Protein AF-A0A822ZE16-F1 (afdb_monomer)

pLDDT: mean 75.2, std 16.91, range [23.89, 97.19]

InterPro domains:
  IPR000209 Peptidase S8/S53 domain [PF00082] (110-197)
  IPR023828 Peptidase S8, subtilisin, Ser-active site [PS00138] (154-164)
  IPR036852 Peptidase S8/S53 domain superfamily [G3DSA:3.40.50.200] (99-231)
  IPR036852 Peptidase S8/S53 domain superfamily [SSF52743] (148-229)
  IPR045051 Subtilisin-like protease [PTHR10795] (27-231)

Structure (mmCIF, N/CA/C/O backbone):
data_AF-A0A822ZE16-F1
#
_entry.id   AF-A0A822ZE16-F1
#
loop_
_atom_site.group_PDB
_atom_site.id
_atom_site.type_symbol
_atom_site.label_atom_id
_atom_site.label_alt_id
_atom_site.label_comp_id
_atom_site.label_asym_id
_atom_site.label_entity_id
_atom_site.label_seq_id
_atom_site.pdbx_PDB_ins_code
_atom_site.Cartn_x
_atom_site.Cartn_y
_atom_site.Cartn_z
_atom_site.occupancy
_atom_site.B_iso_or_equiv
_atom_site.auth_seq_id
_atom_site.auth_comp_id
_atom_site.auth_asym_id
_atom_site.auth_atom_id
_atom_site.pdbx_PDB_model_num
ATOM 1 N N . MET A 1 1 ? -24.651 -9.232 -4.720 1.00 29.27 1 MET A N 1
ATOM 2 C CA . MET A 1 1 ? -24.338 -9.888 -3.436 1.00 29.27 1 MET A CA 1
ATOM 3 C C . MET A 1 1 ? -24.532 -8.837 -2.354 1.00 29.27 1 MET A C 1
ATOM 5 O O . MET A 1 1 ? -23.665 -7.989 -2.188 1.00 29.27 1 MET A O 1
ATOM 9 N N . GLU A 1 2 ? -25.724 -8.784 -1.755 1.00 23.89 2 GLU A N 1
ATOM 10 C CA . GLU A 1 2 ? -26.062 -7.814 -0.704 1.00 23.89 2 GLU A CA 1
ATOM 11 C C . GLU A 1 2 ? -25.184 -8.067 0.522 1.00 23.89 2 GLU A C 1
ATOM 13 O O . GLU A 1 2 ? -25.278 -9.104 1.178 1.00 23.89 2 GLU A O 1
ATOM 18 N N . LEU A 1 3 ? -24.285 -7.130 0.810 1.00 28.88 3 LEU A N 1
ATOM 19 C CA . LEU A 1 3 ? -23.528 -7.125 2.051 1.00 28.88 3 LEU A CA 1
ATOM 20 C C . LEU A 1 3 ? -24.447 -6.563 3.137 1.00 28.88 3 LEU A C 1
ATOM 22 O O . LEU A 1 3 ? -24.696 -5.362 3.176 1.00 28.88 3 LEU A O 1
ATOM 26 N N . LEU A 1 4 ? -24.956 -7.447 3.999 1.00 28.92 4 LEU A N 1
ATOM 27 C CA . LEU A 1 4 ? -25.626 -7.091 5.250 1.00 28.92 4 LEU A CA 1
ATOM 28 C C . LEU A 1 4 ? -24.757 -6.085 6.023 1.00 28.92 4 LEU A C 1
ATOM 30 O O . LEU A 1 4 ? -23.701 -6.434 6.561 1.00 28.92 4 LEU A O 1
ATOM 34 N N . LEU A 1 5 ? -25.204 -4.830 6.047 1.00 32.16 5 LEU A N 1
ATOM 35 C CA . LEU A 1 5 ? -24.639 -3.760 6.858 1.00 32.16 5 LEU A CA 1
ATOM 36 C C . LEU A 1 5 ? -24.869 -4.111 8.329 1.00 32.16 5 LEU A C 1
ATOM 38 O O . LEU A 1 5 ? -25.998 -4.069 8.817 1.00 32.16 5 LEU A O 1
ATOM 42 N N . SER A 1 6 ? -23.810 -4.466 9.057 1.00 47.66 6 SER A N 1
ATOM 43 C CA . SER A 1 6 ? -23.887 -4.601 10.513 1.00 47.66 6 SER A CA 1
ATOM 44 C C . SER A 1 6 ? -23.844 -3.199 11.126 1.00 47.66 6 SER A C 1
ATOM 46 O O . SER A 1 6 ? -22.778 -2.702 11.503 1.00 47.66 6 SER A O 1
ATOM 48 N N . ARG A 1 7 ? -24.998 -2.528 11.150 1.00 42.53 7 ARG A N 1
ATOM 49 C CA . ARG A 1 7 ? -25.188 -1.272 11.876 1.00 42.53 7 ARG A CA 1
ATOM 50 C C . ARG A 1 7 ? -25.351 -1.592 13.355 1.00 42.53 7 ARG A C 1
ATOM 52 O O . ARG A 1 7 ? -26.199 -2.395 13.730 1.00 42.53 7 ARG A O 1
ATOM 59 N N . MET A 1 8 ? -24.530 -0.964 14.180 1.00 45.25 8 MET A N 1
ATOM 60 C CA . MET A 1 8 ? -24.534 -1.152 15.620 1.00 45.25 8 MET A CA 1
ATOM 61 C C . MET A 1 8 ? -24.826 0.206 16.277 1.00 45.25 8 MET A C 1
ATOM 63 O O . MET A 1 8 ? -23.972 1.089 16.305 1.00 45.25 8 MET A O 1
ATOM 67 N N . GLU A 1 9 ? -26.070 0.398 16.727 1.00 41.44 9 GLU A N 1
ATOM 68 C CA . GLU A 1 9 ? -26.525 1.616 17.413 1.00 41.44 9 GLU A CA 1
ATOM 69 C C . GLU A 1 9 ? -26.381 1.471 18.927 1.00 41.44 9 GLU A C 1
ATOM 71 O O . GLU A 1 9 ? -26.889 0.505 19.495 1.00 41.44 9 GLU A O 1
ATOM 76 N N . PHE A 1 10 ? -25.747 2.439 19.595 1.00 47.53 10 PHE A N 1
ATOM 77 C CA . PHE A 1 10 ? -25.522 2.377 21.039 1.00 47.53 10 PHE A CA 1
ATOM 78 C C . PHE A 1 10 ? -25.742 3.712 21.745 1.00 47.53 10 PHE A C 1
ATOM 80 O O . PHE A 1 10 ? -25.409 4.776 21.227 1.00 47.53 10 PHE A O 1
ATOM 87 N N . GLN A 1 11 ? -26.257 3.643 22.973 1.00 40.88 11 GLN A N 1
ATOM 88 C CA . GLN A 1 11 ? -26.096 4.716 23.953 1.00 40.88 11 GLN A CA 1
ATOM 89 C C . GLN A 1 11 ? -24.690 4.624 24.556 1.00 40.88 11 GLN A C 1
ATOM 91 O O . GLN A 1 11 ? -24.225 3.524 24.855 1.00 40.88 11 GLN A O 1
ATOM 96 N N . LEU A 1 12 ? -24.019 5.765 24.749 1.00 49.00 12 LEU A N 1
ATOM 97 C CA . LEU A 1 12 ? -22.695 5.819 25.394 1.00 49.00 12 LEU A CA 1
ATOM 98 C C . LEU A 1 12 ? -22.711 5.325 26.855 1.00 49.00 12 LEU A C 1
ATOM 100 O O . LEU A 1 12 ? -21.670 4.978 27.408 1.00 49.00 12 LEU A O 1
ATOM 104 N N . GLN A 1 13 ? -23.892 5.233 27.470 1.00 34.97 13 GLN A N 1
ATOM 105 C CA . GLN A 1 13 ? -24.080 4.725 28.826 1.00 34.97 13 GLN A CA 1
ATOM 106 C C . GLN A 1 13 ? -23.773 3.216 28.878 1.00 34.97 13 GLN A C 1
ATOM 108 O O . GLN A 1 13 ? -24.578 2.380 28.471 1.00 34.97 13 GLN A O 1
ATOM 113 N N . GLY A 1 14 ? -22.567 2.879 29.349 1.00 41.00 14 GLY A N 1
ATOM 114 C CA . GLY A 1 14 ? -22.093 1.502 29.542 1.00 41.00 14 GLY A CA 1
ATOM 115 C C . GLY A 1 14 ? -21.029 1.006 28.552 1.00 41.00 14 GLY A C 1
ATOM 116 O O . GLY A 1 14 ? -20.750 -0.192 28.537 1.00 41.00 14 GLY A O 1
ATOM 117 N N . ARG A 1 15 ? -20.431 1.874 27.719 1.00 54.69 15 ARG A N 1
ATOM 118 C CA . ARG A 1 15 ? -19.354 1.501 26.776 1.00 54.69 15 ARG A CA 1
ATOM 119 C C . ARG A 1 15 ? -18.198 2.505 26.814 1.00 54.69 15 ARG A C 1
ATOM 121 O O . ARG A 1 15 ? -18.409 3.681 27.085 1.00 54.69 15 ARG A O 1
ATOM 128 N N . LEU A 1 16 ? -16.974 2.023 26.581 1.00 59.47 16 LEU A N 1
ATOM 129 C CA . LEU A 1 16 ? -15.742 2.776 26.833 1.00 59.47 16 LEU A CA 1
ATOM 130 C C . LEU A 1 16 ? -15.323 3.604 25.604 1.00 59.47 16 LEU A C 1
ATOM 132 O O . LEU A 1 16 ? -14.992 3.049 24.555 1.00 59.47 16 LEU A O 1
ATOM 136 N N . CYS A 1 17 ? -15.307 4.928 25.754 1.00 61.34 17 CYS A N 1
ATOM 137 C CA . CYS A 1 17 ? -14.594 5.840 24.858 1.00 61.34 17 CYS A CA 1
ATOM 138 C C . CYS A 1 17 ? -13.282 6.235 25.537 1.00 61.34 17 CYS A C 1
ATOM 140 O O . CYS A 1 17 ? -13.314 6.787 26.639 1.00 61.34 17 CYS A O 1
ATOM 142 N N . THR A 1 18 ? -12.141 5.960 24.905 1.00 66.00 18 THR A N 1
ATOM 143 C CA . THR A 1 18 ? -10.832 6.332 25.454 1.00 66.00 18 THR A CA 1
ATOM 144 C C . THR A 1 18 ? -10.169 7.397 24.597 1.00 66.00 18 THR A C 1
ATOM 146 O O . THR A 1 18 ? -10.229 7.386 23.366 1.00 66.00 18 THR A O 1
ATOM 149 N N . LEU A 1 19 ? -9.537 8.350 25.278 1.00 64.12 19 LEU A N 1
ATOM 150 C CA . LEU A 1 19 ? -8.632 9.305 24.662 1.00 64.12 19 LEU A CA 1
ATOM 151 C C . LEU A 1 19 ? -7.211 8.800 24.883 1.00 64.12 19 LEU A C 1
ATOM 153 O O . LEU A 1 19 ? -6.774 8.635 26.026 1.00 64.12 19 LEU A O 1
ATOM 157 N N . ASP A 1 20 ? -6.496 8.566 23.794 1.00 67.50 20 ASP A N 1
ATOM 158 C CA . ASP A 1 20 ? -5.086 8.234 23.856 1.00 67.50 20 ASP A CA 1
ATOM 159 C C . ASP A 1 20 ? -4.292 9.450 24.335 1.00 67.50 20 ASP A C 1
ATOM 161 O O . ASP A 1 20 ? -4.341 10.536 23.751 1.00 67.50 20 ASP A O 1
ATOM 165 N N . LYS A 1 21 ? -3.573 9.263 25.439 1.00 61.16 21 LYS A N 1
ATOM 166 C CA . LYS A 1 21 ? -2.628 10.232 25.980 1.00 61.16 21 LYS A CA 1
ATOM 167 C C . LYS A 1 21 ? -1.262 9.556 25.967 1.00 61.16 21 LYS A C 1
ATOM 169 O O . LYS A 1 21 ? -1.052 8.603 26.707 1.00 61.16 21 LYS A O 1
ATOM 174 N N . ASN A 1 22 ? -0.339 10.093 25.170 1.00 62.88 22 ASN A N 1
ATOM 175 C CA . ASN A 1 22 ? 1.066 9.670 25.077 1.00 62.88 22 ASN A CA 1
ATOM 176 C C . ASN A 1 22 ? 1.335 8.322 24.370 1.00 62.88 22 ASN A C 1
ATOM 178 O O . ASN A 1 22 ? 2.172 7.559 24.841 1.00 62.88 22 ASN A O 1
ATOM 182 N N . ASP A 1 23 ? 0.698 8.059 23.220 1.00 63.78 23 ASP A N 1
ATOM 183 C CA . ASP A 1 23 ? 0.999 6.897 22.346 1.00 63.78 23 ASP A CA 1
ATOM 184 C C . ASP A 1 23 ? 0.790 5.538 23.062 1.00 63.78 23 ASP A C 1
ATOM 186 O O . ASP A 1 23 ? 1.429 4.532 22.760 1.00 63.78 23 ASP A O 1
ATOM 190 N N . SER A 1 24 ? -0.143 5.518 24.022 1.00 71.81 24 SER A N 1
ATOM 191 C CA . SER A 1 24 ? -0.515 4.374 24.870 1.00 71.81 24 SER A CA 1
ATOM 192 C C . SER A 1 24 ? -1.565 3.463 24.227 1.00 71.81 24 SER A C 1
ATOM 194 O O . SER A 1 24 ? -2.144 2.602 24.888 1.00 71.81 24 SER A O 1
ATOM 196 N N . LEU A 1 25 ? -1.858 3.672 22.939 1.00 81.19 25 LEU A N 1
ATOM 197 C CA . LEU A 1 25 ? -2.987 3.053 22.251 1.00 81.19 25 LEU A CA 1
ATOM 198 C C . LEU A 1 25 ? -2.987 1.521 22.348 1.00 81.19 25 LEU A C 1
ATOM 200 O O . LEU A 1 25 ? -4.053 0.941 22.519 1.00 81.19 25 LEU A O 1
ATOM 204 N N . SER A 1 26 ? -1.815 0.879 22.281 1.00 80.44 26 SER A N 1
ATOM 205 C CA . SER A 1 26 ? -1.706 -0.582 22.421 1.00 80.44 26 SER A CA 1
ATOM 206 C C . SER A 1 26 ? -2.214 -1.050 23.781 1.00 80.44 26 SER A C 1
ATOM 208 O O . SER A 1 26 ? -3.119 -1.876 23.840 1.00 80.44 26 SER A O 1
ATOM 210 N N . ASP A 1 27 ? -1.708 -0.449 24.861 1.00 80.50 27 ASP A N 1
ATOM 211 C CA . ASP A 1 27 ? -2.114 -0.792 26.224 1.00 80.50 27 ASP A CA 1
ATOM 212 C C . ASP A 1 27 ? -3.616 -0.553 26.414 1.00 80.50 27 ASP A C 1
ATOM 214 O O . ASP A 1 27 ? -4.317 -1.372 27.002 1.00 80.50 27 ASP A O 1
ATOM 218 N N . GLN A 1 28 ? -4.145 0.554 25.877 1.00 80.12 28 GLN A N 1
ATOM 219 C CA . GLN A 1 28 ? -5.577 0.845 25.945 1.00 80.12 28 GLN A CA 1
ATOM 220 C C . GLN A 1 28 ? -6.409 -0.232 25.247 1.00 80.12 28 GLN A C 1
ATOM 222 O O . GLN A 1 28 ? -7.390 -0.700 25.823 1.00 80.12 28 GLN A O 1
ATOM 227 N N . VAL A 1 29 ? -6.023 -0.639 24.036 1.00 82.25 29 VAL A N 1
ATOM 228 C CA . VAL A 1 29 ? -6.701 -1.704 23.286 1.00 82.25 29 VAL A CA 1
ATOM 229 C C . VAL A 1 29 ? -6.669 -3.023 24.064 1.00 82.25 29 VAL A C 1
ATOM 231 O O . VAL A 1 29 ? -7.706 -3.683 24.163 1.00 82.25 29 VAL A O 1
ATOM 234 N N . ASP A 1 30 ? -5.544 -3.357 24.696 1.00 81.38 30 ASP A N 1
ATOM 235 C CA . ASP A 1 30 ? -5.391 -4.571 25.505 1.00 81.38 30 ASP A CA 1
ATOM 236 C C . ASP A 1 30 ? -6.259 -4.540 26.777 1.00 81.38 30 ASP A C 1
ATOM 238 O O . ASP A 1 30 ? -6.937 -5.524 27.110 1.00 81.38 30 ASP A O 1
ATOM 242 N N . TYR A 1 31 ? -6.317 -3.397 27.473 1.00 81.31 31 TYR A N 1
ATOM 243 C CA . TYR A 1 31 ? -7.194 -3.210 28.634 1.00 81.31 31 TYR A CA 1
ATOM 244 C C . TYR A 1 31 ? -8.673 -3.323 28.253 1.00 81.31 31 TYR A C 1
ATOM 246 O O . TYR A 1 31 ? -9.446 -3.987 28.948 1.00 81.31 31 TYR A O 1
ATOM 254 N N . VAL A 1 32 ? -9.074 -2.709 27.136 1.00 80.44 32 VAL A N 1
ATOM 255 C CA . VAL A 1 32 ? -10.444 -2.787 26.611 1.00 80.44 32 VAL A CA 1
ATOM 256 C C . VAL A 1 32 ? -10.809 -4.223 26.237 1.00 80.44 32 VAL A C 1
ATOM 258 O O . VAL A 1 32 ? -11.896 -4.691 26.592 1.00 80.44 32 VAL A O 1
ATOM 261 N N . GLY A 1 33 ? -9.898 -4.939 25.571 1.00 77.31 33 GLY A N 1
ATOM 262 C CA . GLY A 1 33 ? -10.074 -6.350 25.233 1.00 77.31 33 GLY A CA 1
ATOM 263 C C . GLY A 1 33 ? -10.267 -7.214 26.480 1.00 77.31 33 GLY A C 1
ATOM 264 O O . GLY A 1 33 ? -11.178 -8.044 26.536 1.00 77.31 33 GLY A O 1
ATOM 265 N N . SER A 1 34 ? -9.487 -6.947 27.530 1.00 78.00 34 SER A N 1
ATOM 266 C CA . SER A 1 34 ? -9.580 -7.641 28.821 1.00 78.00 34 SER A CA 1
ATOM 267 C C . SER A 1 34 ? -10.889 -7.350 29.565 1.00 78.00 34 SER A C 1
ATOM 269 O O . SER A 1 34 ? -11.434 -8.231 30.231 1.00 78.00 34 SER A O 1
ATOM 271 N N . ALA A 1 35 ? -11.435 -6.140 29.418 1.00 75.75 35 ALA A N 1
ATOM 272 C CA . ALA A 1 35 ? -12.695 -5.726 30.032 1.00 75.75 35 ALA A CA 1
ATOM 273 C C . ALA A 1 35 ? -13.947 -6.336 29.366 1.00 75.75 35 ALA A C 1
ATOM 275 O O . ALA A 1 35 ? -15.051 -6.166 29.887 1.00 75.75 35 ALA A O 1
ATOM 276 N N . ARG A 1 36 ? -13.799 -7.055 28.238 1.00 71.38 36 ARG A N 1
ATOM 277 C CA . ARG A 1 36 ? -14.896 -7.696 27.480 1.00 71.38 36 ARG A CA 1
ATOM 278 C C . ARG A 1 36 ? -16.039 -6.737 27.138 1.00 71.38 36 ARG A C 1
ATOM 280 O O . ARG A 1 36 ? -17.215 -7.107 27.176 1.00 71.38 36 ARG A O 1
ATOM 287 N N . VAL A 1 37 ? -15.702 -5.494 26.801 1.00 72.62 37 VAL A N 1
ATOM 288 C CA . VAL A 1 37 ? -16.709 -4.525 26.370 1.00 72.62 37 VAL A CA 1
ATOM 289 C C . VAL A 1 37 ? -17.280 -4.917 25.001 1.00 72.62 37 VAL A C 1
ATOM 291 O O . VAL A 1 37 ? -16.573 -5.467 24.158 1.00 72.62 37 VAL A O 1
ATOM 294 N N . PRO A 1 38 ? -18.550 -4.594 24.724 1.00 70.38 38 PRO A N 1
ATOM 295 C CA . PRO A 1 38 ? -19.179 -4.894 23.436 1.00 70.38 38 PRO A CA 1
ATOM 296 C C . PRO A 1 38 ? -18.690 -4.005 22.271 1.00 70.38 38 PRO A C 1
ATOM 298 O O . PRO A 1 38 ? -19.136 -4.181 21.138 1.00 70.38 38 PRO A O 1
ATOM 301 N N . GLY A 1 39 ? -17.816 -3.031 22.537 1.00 74.56 39 GLY A N 1
ATOM 302 C CA . GLY A 1 39 ? -17.105 -2.229 21.541 1.00 74.56 39 GLY A CA 1
ATOM 303 C C . GLY A 1 39 ? -16.483 -0.968 22.146 1.00 74.56 39 GLY A C 1
ATOM 304 O O . GLY A 1 39 ? -16.885 -0.557 23.238 1.00 74.56 39 GLY A O 1
ATOM 305 N N . ALA A 1 40 ? -15.525 -0.362 21.443 1.00 78.94 40 ALA A N 1
ATOM 306 C CA . ALA A 1 40 ? -14.824 0.836 21.908 1.00 78.94 40 ALA A CA 1
ATOM 307 C C . ALA A 1 40 ? -14.505 1.832 20.786 1.00 78.94 40 ALA A C 1
ATOM 309 O O . ALA A 1 40 ? -14.337 1.467 19.620 1.00 78.94 40 ALA A O 1
ATOM 310 N N . ILE A 1 41 ? -14.413 3.104 21.172 1.00 79.62 41 ILE A N 1
ATOM 311 C CA . ILE A 1 41 ? -13.958 4.196 20.311 1.00 79.62 41 ILE A CA 1
ATOM 312 C C . ILE A 1 41 ? -12.649 4.718 20.893 1.00 79.62 41 ILE A C 1
ATOM 314 O O . ILE A 1 41 ? -12.613 5.162 22.042 1.00 79.62 41 ILE A O 1
ATOM 318 N N . PHE A 1 42 ? -11.596 4.669 20.085 1.00 80.69 42 PHE A N 1
ATOM 319 C CA . PHE A 1 42 ? -10.270 5.155 20.427 1.00 80.69 42 PHE A CA 1
ATOM 320 C C . PHE A 1 42 ? -10.015 6.463 19.695 1.00 80.69 42 PHE A C 1
ATOM 322 O O . PHE A 1 42 ? -9.994 6.509 18.464 1.00 80.69 42 PHE A O 1
ATOM 329 N N . LEU A 1 43 ? -9.804 7.531 20.454 1.00 78.50 43 LEU A N 1
ATOM 330 C CA . LEU A 1 43 ? -9.365 8.807 19.912 1.00 78.50 43 LEU A CA 1
ATOM 331 C C . LEU A 1 43 ? -7.847 8.870 20.029 1.00 78.50 43 LEU A C 1
ATOM 333 O O . LEU A 1 43 ? -7.329 9.026 21.132 1.00 78.50 43 LEU A O 1
ATOM 337 N N . SER A 1 44 ? -7.130 8.735 18.917 1.00 77.00 44 SER A N 1
ATOM 338 C CA . SER A 1 44 ? -5.667 8.752 18.923 1.00 77.00 44 SER A CA 1
ATOM 339 C C . SER A 1 44 ? -5.115 9.508 17.725 1.00 77.00 44 SER A C 1
ATOM 341 O O . SER A 1 44 ? -5.543 9.323 16.589 1.00 77.00 44 SER A O 1
ATOM 343 N N . SER A 1 45 ? -4.135 10.369 17.991 1.00 73.31 45 SER A N 1
ATOM 344 C CA . SER A 1 45 ? -3.292 10.985 16.965 1.00 7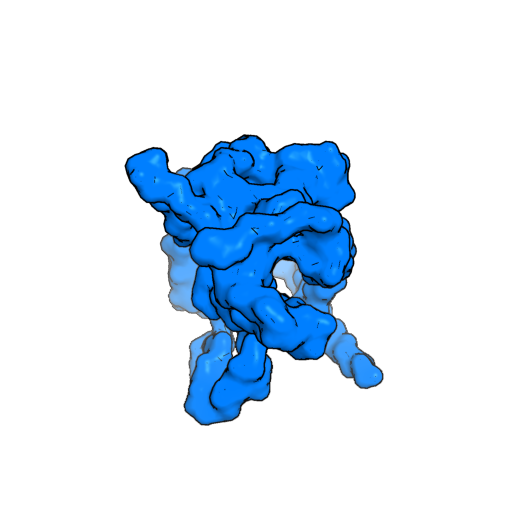3.31 45 SER A CA 1
ATOM 345 C C . SER A 1 45 ? -2.159 10.055 16.513 1.00 73.31 45 SER A C 1
ATOM 347 O O . SER A 1 45 ? -1.317 10.464 15.710 1.00 73.31 45 SER A O 1
ATOM 349 N N . SER A 1 46 ? -2.110 8.821 17.031 1.00 70.50 46 SER A N 1
ATOM 350 C CA . SER A 1 46 ? -1.096 7.846 16.660 1.00 70.50 46 SER A CA 1
ATOM 351 C C . SER A 1 46 ? -1.2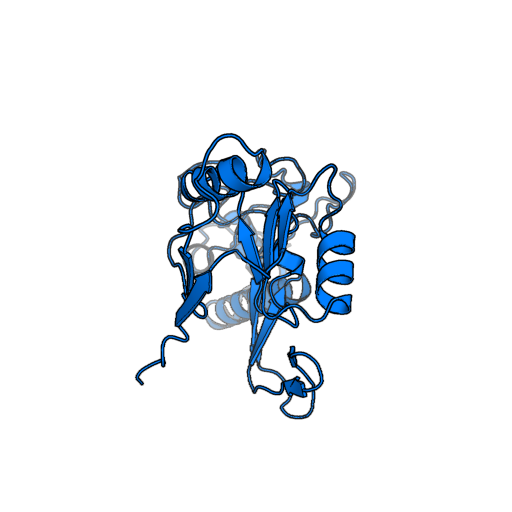27 7.475 15.192 1.00 70.50 46 SER A C 1
ATOM 353 O O . SER A 1 46 ? -2.306 7.219 14.661 1.00 70.50 46 SER A O 1
ATOM 355 N N . SER A 1 47 ? -0.081 7.394 14.533 1.00 67.94 47 SER A N 1
ATOM 356 C CA . SER A 1 47 ? 0.010 6.989 13.139 1.00 67.94 47 SER A CA 1
ATOM 357 C C . SER A 1 47 ? 0.088 5.465 12.953 1.00 67.94 47 SER A C 1
ATOM 359 O O . SER A 1 47 ? 0.153 4.977 11.828 1.00 67.94 47 SER A O 1
ATOM 361 N N . ASN A 1 48 ? 0.041 4.704 14.055 1.00 69.00 48 ASN A N 1
ATOM 362 C CA . ASN A 1 48 ? 0.154 3.242 14.114 1.00 69.00 48 ASN A CA 1
ATOM 363 C C . ASN A 1 48 ? -1.190 2.497 13.977 1.00 69.00 48 ASN A C 1
ATOM 365 O O . ASN A 1 48 ? -1.286 1.329 14.349 1.00 69.00 48 ASN A O 1
ATOM 369 N N . LEU A 1 49 ? -2.234 3.136 13.443 1.00 73.50 49 LEU A N 1
ATOM 370 C CA . LEU A 1 49 ? -3.570 2.528 13.350 1.00 73.50 49 LEU A CA 1
ATOM 371 C C . LEU A 1 49 ? -3.604 1.247 12.499 1.00 73.50 49 LEU A C 1
ATOM 373 O O . LEU A 1 49 ? -4.471 0.397 12.683 1.00 73.50 49 LEU A O 1
ATOM 377 N N . GLU A 1 50 ? -2.631 1.084 11.601 1.00 70.81 50 GLU A N 1
ATOM 378 C CA . GLU A 1 50 ? -2.493 -0.075 10.713 1.00 70.81 50 GLU A CA 1
ATOM 379 C C . GLU A 1 50 ? -2.307 -1.403 11.471 1.00 70.81 50 GLU A C 1
ATOM 381 O O . GLU A 1 50 ? -2.650 -2.458 10.944 1.00 70.81 50 GLU A O 1
ATOM 386 N N . PHE A 1 51 ? -1.823 -1.367 12.716 1.00 70.88 51 PHE A N 1
ATOM 387 C CA . PHE A 1 51 ? -1.672 -2.564 13.549 1.00 70.88 51 PHE A CA 1
ATOM 388 C C . PHE A 1 51 ? -2.980 -3.039 14.188 1.00 70.88 51 PHE A C 1
ATOM 390 O O . PHE A 1 51 ? -3.066 -4.182 14.623 1.00 70.88 51 PHE A O 1
ATOM 397 N N . PHE A 1 52 ? -4.015 -2.198 14.205 1.00 75.69 52 PHE A N 1
ATOM 398 C CA . PHE A 1 52 ? -5.293 -2.502 14.852 1.00 75.69 52 PHE A CA 1
ATOM 399 C C . PHE A 1 52 ? -6.405 -2.871 13.858 1.00 75.69 52 PHE A C 1
ATOM 401 O O . PHE A 1 52 ? -7.576 -2.953 14.226 1.00 75.69 52 PHE A O 1
ATOM 408 N N . ILE A 1 53 ? -6.048 -3.123 12.592 1.00 72.69 53 ILE A N 1
ATOM 409 C CA . ILE A 1 53 ? -6.986 -3.533 11.531 1.00 72.69 53 ILE A CA 1
ATOM 410 C C . ILE A 1 53 ? -7.678 -4.863 11.876 1.00 72.69 53 ILE A C 1
ATOM 412 O O . ILE A 1 53 ? -8.831 -5.069 11.504 1.00 72.69 53 ILE A O 1
ATOM 416 N N . GLN A 1 54 ? -6.994 -5.748 12.605 1.00 74.06 54 GLN A N 1
ATOM 417 C CA . GLN A 1 54 ? -7.500 -7.053 13.040 1.00 74.06 54 GLN A CA 1
ATOM 418 C C . GLN A 1 54 ? -7.895 -7.045 14.523 1.00 74.06 54 GLN A C 1
ATOM 420 O O . GLN A 1 54 ? -7.475 -7.905 15.289 1.00 74.06 54 GLN A O 1
ATOM 425 N N . SER A 1 55 ? -8.671 -6.051 14.957 1.00 78.25 55 SER A N 1
ATOM 426 C CA . SER A 1 55 ? -9.144 -6.017 16.344 1.00 78.25 55 SER A CA 1
ATOM 427 C C . SER A 1 55 ? -10.105 -7.175 16.642 1.00 78.25 55 SER A C 1
ATOM 429 O O . SER A 1 55 ? -11.037 -7.437 15.878 1.00 78.25 55 SER A O 1
ATOM 431 N N . SER A 1 56 ? -9.909 -7.823 17.793 1.00 77.88 56 SER A N 1
ATOM 432 C CA . SER A 1 56 ? -10.710 -8.963 18.261 1.00 77.88 56 SER A CA 1
ATOM 433 C C . SER A 1 56 ? -12.098 -8.578 18.791 1.00 77.88 56 SER A C 1
ATOM 435 O O . SER A 1 56 ? -12.896 -9.431 19.191 1.00 77.88 56 SER A O 1
ATOM 437 N N . PHE A 1 57 ? -12.406 -7.282 18.818 1.00 79.25 57 PHE A N 1
ATOM 438 C CA . PHE A 1 57 ? -13.692 -6.727 19.220 1.00 79.25 57 PHE A CA 1
ATOM 439 C C . PHE A 1 57 ? -14.055 -5.526 18.331 1.00 79.25 57 PHE A C 1
ATOM 441 O O . PHE A 1 57 ? -13.194 -4.970 17.650 1.00 79.25 57 PHE A O 1
ATOM 448 N N . PRO A 1 58 ? -15.329 -5.096 18.297 1.00 81.31 58 PRO A N 1
ATOM 449 C CA . PRO A 1 58 ? -15.723 -3.936 17.505 1.00 81.31 58 PRO A CA 1
ATOM 450 C C . PRO A 1 58 ? -15.031 -2.654 17.996 1.00 81.31 58 PRO A C 1
ATOM 452 O O . PRO A 1 58 ? -15.404 -2.093 19.027 1.00 81.31 58 PRO A O 1
ATOM 455 N N . ALA A 1 59 ? -14.034 -2.180 17.250 1.00 81.31 59 ALA A N 1
ATOM 456 C CA . ALA A 1 59 ? -13.252 -0.992 17.575 1.00 81.31 59 ALA A CA 1
ATOM 457 C C . ALA A 1 59 ? -13.261 0.013 16.419 1.00 81.31 59 ALA A C 1
ATOM 459 O O . ALA A 1 59 ? -13.225 -0.371 15.247 1.00 81.31 59 ALA A O 1
ATOM 460 N N . VAL A 1 60 ? -13.288 1.304 16.748 1.00 81.31 60 VAL A N 1
ATOM 461 C CA . VAL A 1 60 ? -13.077 2.387 15.781 1.00 81.31 60 VAL A CA 1
ATOM 462 C C . VAL A 1 60 ? -11.993 3.318 16.298 1.00 81.31 60 VAL A C 1
ATOM 464 O O . VAL A 1 60 ? -12.041 3.752 17.446 1.00 81.31 60 VAL A O 1
ATOM 467 N N . PHE A 1 61 ? -11.031 3.626 15.433 1.00 80.19 61 PHE A N 1
ATOM 468 C CA . PHE A 1 61 ? -9.923 4.527 15.718 1.00 80.19 61 PHE A CA 1
ATOM 469 C C . P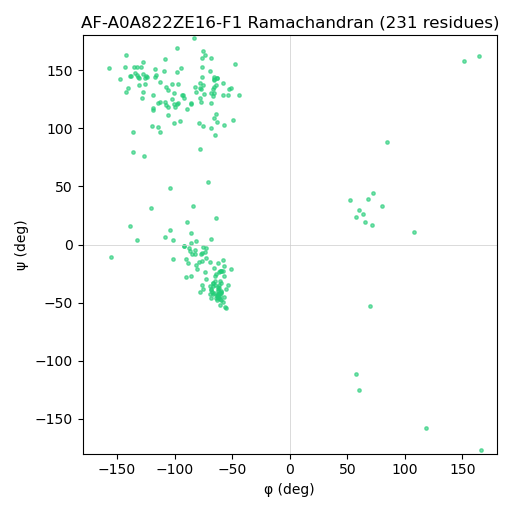HE A 1 61 ? -10.132 5.822 14.941 1.00 80.19 61 PHE A C 1
ATOM 471 O O . PHE A 1 61 ? -10.274 5.785 13.718 1.00 80.19 61 PHE A O 1
ATOM 478 N N . LEU A 1 62 ? -10.178 6.949 15.643 1.00 78.06 62 LEU A N 1
ATOM 479 C CA . LEU A 1 62 ? -10.419 8.266 15.057 1.00 78.06 62 LEU A CA 1
ATOM 480 C C . LEU A 1 62 ? -9.296 9.226 15.443 1.00 78.06 62 LEU A C 1
ATOM 482 O O . LEU A 1 62 ? -8.802 9.186 16.573 1.00 78.06 62 LEU A O 1
ATOM 486 N N . SER A 1 63 ? -8.936 10.128 14.528 1.00 75.25 63 SER A N 1
ATOM 487 C CA . SER A 1 63 ? -8.012 11.211 14.851 1.00 75.25 63 SER A CA 1
ATOM 488 C C . SER A 1 63 ? -8.757 12.296 15.634 1.00 75.25 63 SER A C 1
ATOM 490 O O . SER A 1 63 ? -9.819 12.723 15.180 1.00 75.25 63 SER A O 1
ATOM 492 N N . PRO A 1 64 ? -8.210 12.831 16.744 1.00 69.44 64 PRO A N 1
ATOM 493 C CA . PRO A 1 64 ? -8.820 13.936 17.495 1.00 69.44 64 PRO A CA 1
ATOM 494 C C . PRO A 1 64 ? -9.048 15.214 16.670 1.00 69.44 64 PRO A C 1
ATOM 496 O O . PRO A 1 64 ? -9.707 16.142 17.122 1.00 69.44 64 PRO A O 1
ATOM 499 N N . GLN A 1 65 ? -8.438 15.298 15.487 1.00 64.12 65 GLN A N 1
ATOM 500 C CA . GLN A 1 65 ? -8.540 16.434 14.570 1.00 64.12 65 GLN A CA 1
ATOM 501 C C . GLN A 1 65 ? -9.711 16.287 13.585 1.00 64.12 65 GLN A C 1
ATOM 503 O O . GLN A 1 65 ? -10.068 17.254 12.912 1.00 64.12 65 GLN A O 1
ATOM 508 N N . ASP A 1 66 ? -10.321 15.101 13.494 1.00 66.00 66 ASP A N 1
ATOM 509 C CA . ASP A 1 66 ? -11.466 14.867 12.621 1.00 66.00 66 ASP A CA 1
ATOM 510 C C . ASP A 1 66 ? -12.711 15.517 13.224 1.00 66.00 66 ASP A C 1
ATOM 512 O O . ASP A 1 66 ? -13.065 15.254 14.371 1.00 66.00 66 ASP A O 1
ATOM 516 N N . GLY A 1 67 ? -13.449 16.314 12.447 1.00 54.09 67 GLY A N 1
ATOM 517 C CA . GLY A 1 67 ? -14.652 17.009 12.937 1.00 54.09 67 GLY A CA 1
ATOM 518 C C . GLY A 1 67 ? -15.740 16.084 13.513 1.00 54.09 67 GLY A C 1
ATOM 519 O O . GLY A 1 67 ? -16.579 16.529 14.290 1.00 54.09 67 GLY A O 1
ATOM 520 N N . GLN A 1 68 ? -15.700 14.785 13.191 1.00 60.09 68 GLN A N 1
ATOM 521 C CA . GLN A 1 68 ? -16.590 13.752 13.741 1.00 60.09 68 GLN A CA 1
ATOM 522 C C . GLN A 1 68 ? -16.229 13.335 15.181 1.00 60.09 68 GLN A C 1
ATOM 524 O O . GLN A 1 68 ? -17.038 12.695 15.849 1.00 60.09 68 GLN A O 1
ATOM 529 N N . THR A 1 69 ? -15.039 13.699 15.675 1.00 62.00 69 THR A N 1
ATOM 530 C CA . THR A 1 69 ? -14.581 13.392 17.042 1.00 62.00 69 THR A CA 1
ATOM 531 C C . THR A 1 69 ? -14.982 14.431 18.078 1.00 62.00 69 THR A C 1
ATOM 533 O O . THR A 1 69 ? -14.986 14.102 19.262 1.00 62.00 69 THR A O 1
ATOM 536 N N . MET A 1 70 ? -15.392 15.635 17.660 1.00 58.56 70 MET A N 1
ATOM 537 C CA . MET A 1 70 ? -15.748 16.728 18.576 1.00 58.56 70 MET A CA 1
ATOM 538 C C . MET A 1 70 ? -16.857 16.350 19.575 1.00 58.56 70 MET A C 1
ATOM 540 O O . MET A 1 70 ? -16.635 16.524 20.768 1.00 58.56 70 MET A O 1
ATOM 544 N N . PRO A 1 71 ? -17.969 15.697 19.176 1.00 63.41 71 PRO A N 1
ATOM 545 C CA . PRO A 1 71 ? -18.990 15.274 20.140 1.00 63.41 71 PRO A CA 1
ATOM 546 C C . PRO A 1 71 ? -18.494 14.216 21.140 1.00 63.41 71 PRO A C 1
ATOM 548 O O . PRO A 1 71 ? -18.952 14.170 22.280 1.00 63.41 71 PRO A O 1
ATOM 551 N N . CYS A 1 72 ? -17.557 13.352 20.727 1.00 64.62 72 CYS A N 1
ATOM 552 C CA . CYS A 1 72 ? -16.954 12.352 21.613 1.00 64.62 72 CYS A CA 1
ATOM 553 C C . CYS A 1 72 ? -15.944 12.995 22.576 1.00 64.62 72 CYS A C 1
ATOM 555 O O . CYS A 1 72 ? -15.881 12.610 23.742 1.00 64.62 72 CYS A O 1
ATOM 557 N N . LEU A 1 73 ? -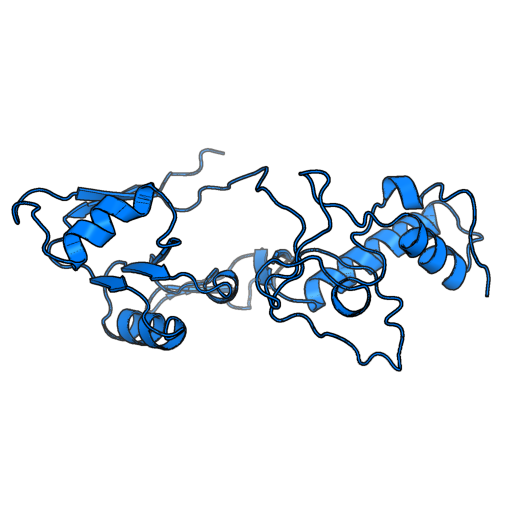15.174 13.981 22.104 1.00 67.12 73 LEU A N 1
ATOM 558 C CA . LEU A 1 73 ? -14.254 14.775 22.918 1.00 67.12 73 LEU A CA 1
ATOM 559 C C . LEU A 1 73 ? -15.010 15.593 23.967 1.00 67.12 73 LEU A C 1
ATOM 561 O O . LEU A 1 73 ? -14.635 15.547 25.135 1.00 67.12 73 LEU A O 1
ATOM 565 N N . ASP A 1 74 ? -16.098 16.258 23.578 1.00 66.94 74 ASP A N 1
ATOM 566 C CA . ASP A 1 74 ? -16.941 17.048 24.482 1.00 66.94 74 ASP A CA 1
ATOM 567 C C . ASP A 1 74 ? -17.581 16.176 25.574 1.00 66.94 74 ASP A C 1
ATOM 569 O O . ASP A 1 74 ? -17.628 16.579 26.740 1.00 66.94 74 ASP A O 1
ATOM 573 N N . TYR A 1 75 ? -17.998 14.949 25.224 1.00 65.50 75 TYR A N 1
ATOM 574 C CA . TYR A 1 75 ? -18.496 13.955 26.180 1.00 65.50 75 TYR A CA 1
ATOM 575 C C . TYR A 1 75 ? -17.418 13.525 27.188 1.00 65.50 75 TYR A C 1
ATOM 577 O O . TYR A 1 75 ? -17.663 13.533 28.392 1.00 65.50 75 TYR A O 1
ATOM 585 N N . ILE A 1 76 ? -16.207 13.196 26.720 1.00 67.12 76 ILE A N 1
ATOM 586 C CA . ILE A 1 76 ? -15.090 12.780 27.589 1.00 67.12 76 ILE A CA 1
ATOM 587 C C . ILE A 1 76 ? -14.618 13.932 28.491 1.00 67.12 76 ILE A C 1
ATOM 589 O O . ILE A 1 76 ? -14.224 13.700 29.633 1.00 67.12 76 ILE A O 1
ATOM 593 N N . GLN A 1 77 ? -14.634 15.169 27.991 1.00 67.75 77 GLN A N 1
ATOM 594 C CA . GLN A 1 77 ? -14.173 16.355 28.720 1.00 67.75 77 GLN A CA 1
ATOM 595 C C . GLN A 1 77 ? -15.225 16.934 29.680 1.00 67.75 77 GLN A C 1
ATOM 597 O O . GLN A 1 77 ? -14.914 17.863 30.422 1.00 67.75 77 GLN A O 1
ATOM 602 N N . GLY A 1 78 ? -16.447 16.390 29.702 1.00 62.19 78 GLY A N 1
ATOM 603 C CA . GLY A 1 78 ? -17.504 16.804 30.628 1.00 62.19 78 GLY A CA 1
ATOM 604 C C . GLY A 1 78 ? -18.104 18.183 30.330 1.00 62.19 78 GLY A C 1
ATOM 605 O O . GLY A 1 78 ? -18.780 18.750 31.185 1.00 62.19 78 GLY A O 1
ATOM 606 N N . ASN A 1 79 ? -17.894 18.727 29.126 1.00 59.12 79 ASN A N 1
ATOM 607 C CA . ASN A 1 79 ? -18.226 20.113 28.768 1.00 59.12 79 ASN A CA 1
ATOM 608 C C . ASN A 1 79 ? -19.691 20.331 28.335 1.00 59.12 79 ASN A C 1
ATOM 610 O O . ASN A 1 79 ? -19.992 21.262 27.596 1.00 59.12 79 ASN A O 1
ATOM 614 N N . SER A 1 80 ? -20.629 19.571 28.905 1.00 53.78 80 SER A N 1
ATOM 615 C CA . SER A 1 80 ? -22.082 19.619 28.649 1.00 53.78 80 SER A CA 1
ATOM 616 C C . SER A 1 80 ? -22.546 18.797 27.445 1.00 53.78 80 SER A C 1
ATOM 618 O O . SER A 1 80 ? -22.787 19.313 26.359 1.00 53.78 80 SER A O 1
ATOM 620 N N . VAL A 1 81 ? -22.849 17.525 27.698 1.00 52.56 81 VAL A N 1
ATOM 621 C CA . VAL A 1 81 ? -24.054 16.928 27.123 1.00 52.56 81 VAL A CA 1
ATOM 622 C C . VAL A 1 81 ? -24.823 16.300 28.272 1.00 52.56 81 VAL A C 1
ATOM 624 O O . VAL A 1 81 ? -24.263 15.535 29.051 1.00 52.56 81 VAL A O 1
ATOM 627 N N . SER A 1 82 ? -26.090 16.677 28.410 1.00 46.03 82 SER A N 1
ATOM 628 C CA . SER A 1 82 ? -27.043 16.055 29.324 1.00 46.03 82 SER A CA 1
ATOM 629 C C . SER A 1 82 ? -26.916 14.532 29.237 1.00 46.03 82 SER A C 1
ATOM 631 O O . SER A 1 82 ? -26.958 13.962 28.145 1.00 46.03 82 SER A O 1
ATOM 633 N N . ASP A 1 83 ? -26.768 13.894 30.396 1.00 48.56 83 ASP A N 1
ATOM 634 C CA . ASP A 1 83 ? -26.431 12.481 30.641 1.00 48.56 83 ASP A CA 1
ATOM 635 C C . ASP A 1 83 ? -27.482 11.456 30.133 1.00 48.56 83 ASP A C 1
ATOM 637 O O . ASP A 1 83 ? -27.600 10.342 30.632 1.00 48.56 83 ASP A O 1
ATOM 641 N N . SER A 1 84 ? -28.312 11.831 29.154 1.00 44.41 84 SER A N 1
ATOM 642 C CA . SER A 1 84 ? -29.528 11.110 28.770 1.00 44.41 84 SER A CA 1
ATOM 643 C C . SER A 1 84 ? -29.788 10.997 27.261 1.00 44.41 84 SER A C 1
ATOM 645 O O . SER A 1 84 ? -30.903 10.645 26.873 1.00 44.41 84 SER A O 1
ATOM 647 N N . GLY A 1 85 ? -28.810 11.248 26.375 1.00 51.88 85 GLY A N 1
ATOM 648 C CA . GLY A 1 85 ? -29.137 11.300 24.938 1.00 51.88 85 GLY A CA 1
ATOM 649 C C . GLY A 1 85 ? -28.067 11.012 23.889 1.00 51.88 85 GLY A C 1
ATOM 650 O O . GLY A 1 85 ? -28.443 10.849 22.728 1.00 51.88 85 GLY A O 1
ATOM 651 N N . VAL A 1 86 ? -26.773 10.921 24.220 1.00 55.66 86 VAL A N 1
ATOM 652 C CA . VAL A 1 86 ? -25.756 10.726 23.171 1.00 55.66 86 VAL A CA 1
ATOM 653 C C . VAL A 1 86 ? -25.783 9.282 22.675 1.00 55.66 86 VAL A C 1
ATOM 655 O O . VAL A 1 86 ? -25.291 8.353 23.322 1.00 55.66 86 VAL A O 1
ATOM 658 N N . LYS A 1 87 ? -26.406 9.10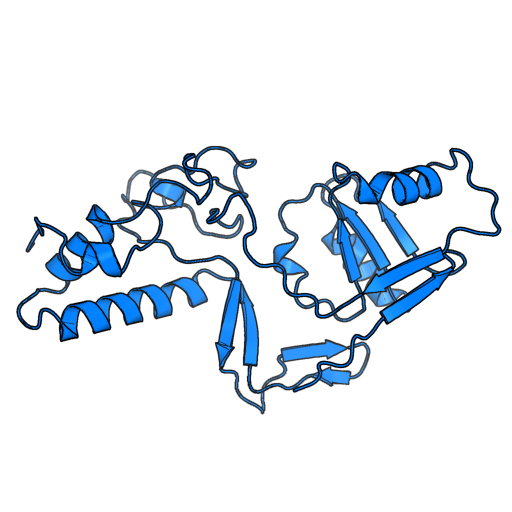4 21.510 1.00 60.94 87 LYS A N 1
ATOM 659 C CA . LYS A 1 87 ? -26.404 7.858 20.750 1.00 60.94 87 LYS A CA 1
ATOM 660 C C . LYS A 1 87 ? -25.328 7.943 19.678 1.00 60.94 87 LYS A C 1
ATOM 662 O O . LYS A 1 87 ? -25.368 8.832 18.833 1.00 60.94 87 LYS A O 1
ATOM 667 N N . ALA A 1 88 ? -24.391 7.007 19.705 1.00 65.12 88 ALA A N 1
ATOM 668 C CA . ALA A 1 88 ? -23.410 6.813 18.650 1.00 65.12 88 ALA A CA 1
ATOM 669 C C . ALA A 1 88 ? -23.773 5.541 17.876 1.00 65.12 88 ALA A C 1
ATOM 671 O O . ALA A 1 88 ? -24.115 4.516 18.466 1.00 65.12 88 ALA A O 1
ATOM 672 N N . SER A 1 89 ? -23.717 5.598 16.548 1.00 67.50 89 SER A N 1
ATOM 673 C CA . SER A 1 89 ? -23.901 4.427 15.691 1.00 67.50 89 SER A CA 1
ATOM 674 C C . SER A 1 89 ? -22.583 4.132 14.999 1.00 67.50 89 SER A C 1
ATOM 676 O O . SER A 1 89 ? -22.056 4.982 14.287 1.00 67.50 89 SER A O 1
ATOM 678 N N . LEU A 1 90 ? -22.072 2.921 15.188 1.00 70.44 90 LEU A N 1
ATOM 679 C CA . LEU A 1 90 ? -20.892 2.431 14.493 1.00 70.44 90 LEU A CA 1
ATOM 680 C C . LEU A 1 90 ? -21.343 1.531 13.349 1.00 70.44 90 LEU A C 1
ATOM 682 O O . LEU A 1 90 ? -22.175 0.636 13.518 1.00 70.44 90 LEU A O 1
ATOM 686 N N . GLU A 1 91 ? -20.800 1.784 12.168 1.00 75.69 91 GLU A N 1
ATOM 687 C CA . GLU A 1 91 ? -21.086 0.995 10.981 1.00 75.69 91 GLU A CA 1
ATOM 688 C C . GLU A 1 91 ? -19.789 0.371 10.482 1.00 75.69 91 GLU A C 1
ATOM 690 O O . GLU A 1 91 ? -18.839 1.067 10.122 1.00 75.69 91 GLU A O 1
ATOM 695 N N . PHE A 1 92 ? -19.752 -0.957 10.496 1.00 78.50 92 PHE A N 1
ATOM 696 C CA . PHE A 1 92 ? -18.572 -1.732 10.132 1.00 78.50 92 PHE A CA 1
ATOM 697 C C . PHE A 1 92 ? -18.668 -2.221 8.689 1.00 78.50 92 PHE A C 1
ATOM 699 O O . PHE A 1 92 ? -19.723 -2.164 8.059 1.00 78.50 92 PHE A O 1
ATOM 706 N N . ARG A 1 93 ? -17.550 -2.746 8.170 1.00 75.94 93 ARG A N 1
ATOM 707 C CA . ARG A 1 93 ? -17.445 -3.319 6.813 1.00 75.94 93 ARG A CA 1
ATOM 708 C C . ARG A 1 93 ? -17.647 -2.303 5.683 1.00 75.94 93 ARG A C 1
ATOM 710 O O . ARG A 1 93 ? -17.884 -2.687 4.539 1.00 75.94 93 ARG A O 1
ATOM 717 N N . LYS A 1 94 ? -17.489 -1.010 5.973 1.00 76.50 94 LYS A N 1
ATOM 718 C CA . LYS A 1 94 ? -17.374 0.020 4.940 1.00 76.50 94 LYS A CA 1
ATOM 719 C C . LYS A 1 94 ? -15.994 -0.014 4.301 1.00 76.50 94 LYS A C 1
ATOM 721 O O . LYS A 1 94 ? -14.980 -0.107 4.987 1.00 76.50 94 LYS A O 1
ATOM 726 N N . ARG A 1 95 ? -15.965 0.117 2.976 1.00 74.25 95 ARG A N 1
ATOM 727 C CA . ARG A 1 95 ? -14.739 0.325 2.205 1.00 74.25 95 ARG A CA 1
ATOM 728 C C . ARG A 1 95 ? -14.709 1.765 1.722 1.00 74.25 95 ARG A C 1
ATOM 730 O O . ARG A 1 95 ? -15.587 2.179 0.971 1.00 74.25 95 ARG A O 1
ATOM 737 N N . LEU A 1 96 ? -13.683 2.501 2.127 1.00 75.19 96 LEU A N 1
ATOM 738 C CA . LEU A 1 96 ? -13.404 3.829 1.595 1.00 75.19 96 LEU A CA 1
ATOM 739 C C . LEU A 1 96 ? -12.405 3.692 0.445 1.00 75.19 96 LEU A C 1
ATOM 741 O O . LEU A 1 96 ? -11.375 3.035 0.584 1.00 75.19 96 LEU A O 1
ATOM 745 N N . ILE A 1 97 ? -12.732 4.282 -0.702 1.00 79.38 97 ILE A N 1
ATOM 746 C CA . ILE A 1 97 ? -11.881 4.310 -1.896 1.00 79.38 97 ILE A CA 1
ATOM 747 C C . ILE A 1 97 ? -11.506 5.767 -2.163 1.00 79.38 97 ILE A C 1
ATOM 749 O O . ILE A 1 97 ? -12.306 6.667 -1.919 1.00 79.38 97 ILE A O 1
ATOM 753 N N . GLY A 1 98 ? -10.292 6.000 -2.664 1.00 79.38 98 GLY A N 1
ATOM 754 C CA . GLY A 1 98 ? -9.826 7.348 -2.992 1.00 79.38 98 GLY A CA 1
ATOM 755 C C . GLY A 1 98 ? -9.337 8.133 -1.776 1.00 79.38 98 GLY A C 1
ATOM 756 O O . GLY A 1 98 ? -9.495 9.351 -1.732 1.00 79.38 98 GLY A O 1
ATOM 757 N N . THR A 1 99 ? -8.744 7.446 -0.796 1.00 82.06 99 THR A N 1
ATOM 758 C CA . THR A 1 99 ? -8.064 8.096 0.327 1.00 82.06 99 THR A CA 1
ATOM 759 C C . THR A 1 99 ? -6.952 9.011 -0.184 1.00 82.06 99 THR A C 1
ATOM 761 O O . THR A 1 99 ? -6.231 8.687 -1.130 1.00 82.06 99 THR A O 1
ATOM 764 N N . LYS A 1 100 ? -6.832 10.187 0.430 1.00 84.31 100 LYS A N 1
ATOM 765 C CA . LYS A 1 100 ? -5.824 11.194 0.098 1.00 84.31 100 LYS A CA 1
ATOM 766 C C . LYS A 1 100 ? -5.145 11.660 1.389 1.00 84.31 100 LYS A C 1
ATOM 768 O O . LYS A 1 100 ? -5.859 11.902 2.361 1.00 84.31 100 LYS A O 1
ATOM 773 N N . PRO A 1 101 ? -3.814 11.826 1.410 1.00 88.44 101 PRO A N 1
ATOM 774 C CA . PRO A 1 101 ? -2.871 11.460 0.351 1.00 88.44 101 PRO A CA 1
ATOM 775 C C . PRO A 1 101 ? -2.610 9.943 0.299 1.00 88.44 101 PRO A C 1
ATOM 777 O O . PRO A 1 101 ? -2.553 9.278 1.334 1.00 88.44 101 PRO A O 1
ATOM 780 N N . ALA A 1 102 ? -2.434 9.400 -0.908 1.00 86.50 102 ALA A N 1
ATOM 781 C CA . ALA A 1 102 ? -1.993 8.023 -1.134 1.00 86.50 102 ALA A CA 1
ATOM 782 C C . ALA A 1 102 ? -1.149 7.907 -2.424 1.00 86.50 102 ALA A C 1
ATOM 784 O O . ALA A 1 102 ? -1.503 8.538 -3.419 1.00 86.50 102 ALA A O 1
ATOM 785 N N . PRO A 1 103 ? -0.086 7.080 -2.456 1.00 89.88 103 PRO A N 1
ATOM 786 C CA . PRO A 1 103 ? 0.420 6.257 -1.357 1.00 89.88 103 PRO A CA 1
ATOM 787 C C . PRO A 1 103 ? 1.183 7.070 -0.297 1.00 89.88 103 PRO A C 1
ATOM 789 O O . PRO A 1 103 ? 1.555 8.222 -0.508 1.00 89.88 103 PRO A O 1
ATOM 792 N N . ARG A 1 104 ? 1.425 6.437 0.854 1.00 87.69 104 ARG A N 1
ATOM 793 C CA . ARG A 1 104 ? 2.327 6.905 1.915 1.00 87.69 104 ARG A CA 1
ATOM 794 C C . ARG A 1 104 ? 3.236 5.759 2.356 1.00 87.69 104 ARG A C 1
ATOM 796 O O . ARG A 1 104 ? 2.845 4.596 2.254 1.00 87.69 104 ARG A O 1
ATOM 803 N N . VAL A 1 105 ? 4.429 6.077 2.852 1.00 85.69 105 VAL A N 1
ATOM 804 C CA . VAL A 1 105 ? 5.361 5.094 3.420 1.00 85.69 105 VAL A CA 1
ATOM 805 C C . VAL A 1 105 ? 4.895 4.712 4.821 1.00 85.69 105 VAL A C 1
ATOM 807 O O . VAL A 1 105 ? 4.761 5.578 5.687 1.00 85.69 105 VAL A O 1
ATOM 810 N N . ALA A 1 106 ? 4.670 3.417 5.043 1.00 82.00 106 ALA A N 1
ATOM 811 C CA . ALA A 1 106 ? 4.251 2.883 6.334 1.00 82.00 106 ALA A CA 1
ATOM 812 C C . ALA A 1 106 ? 5.340 3.051 7.407 1.00 82.00 106 ALA A C 1
ATOM 814 O O . ALA A 1 106 ? 6.532 2.870 7.139 1.00 82.00 106 ALA A O 1
ATOM 815 N N . LYS A 1 107 ? 4.932 3.352 8.647 1.00 80.44 107 LYS A N 1
ATOM 816 C CA . LYS A 1 107 ? 5.853 3.651 9.761 1.00 80.44 107 LYS A CA 1
ATOM 817 C C . LYS A 1 107 ? 6.786 2.487 10.101 1.00 80.44 107 LYS A C 1
ATOM 819 O O . LYS A 1 107 ? 7.955 2.724 10.397 1.00 80.44 107 LYS A O 1
ATOM 824 N N . TYR A 1 108 ? 6.290 1.252 10.022 1.00 76.31 108 TYR A N 1
ATOM 825 C CA . TYR A 1 108 ? 7.046 0.037 10.345 1.00 76.31 108 TYR A CA 1
ATOM 826 C C . TYR A 1 108 ? 8.106 -0.326 9.309 1.00 76.31 108 TYR A C 1
ATOM 828 O O . TYR A 1 108 ? 8.918 -1.224 9.533 1.00 76.31 108 TYR A O 1
ATOM 836 N N . SER A 1 109 ? 8.075 0.317 8.145 1.00 74.75 109 SER A N 1
ATOM 837 C CA . SER A 1 109 ? 8.904 -0.136 7.057 1.00 74.75 109 SER A CA 1
ATOM 838 C C . SER A 1 109 ? 10.356 0.301 7.226 1.00 74.75 109 SER A C 1
ATOM 840 O O . SER A 1 109 ? 10.658 1.440 7.599 1.00 74.75 109 SER A O 1
ATOM 842 N N . SER A 1 110 ? 11.265 -0.644 6.988 1.00 76.25 110 SER A N 1
ATOM 843 C CA . SER A 1 110 ? 12.681 -0.478 7.287 1.00 76.25 110 SER A CA 1
ATOM 844 C C . SER A 1 110 ? 13.311 0.604 6.416 1.00 76.25 110 SER A C 1
ATOM 846 O O . SER A 1 110 ? 13.198 0.600 5.192 1.00 76.25 110 SER A O 1
ATOM 848 N N . LYS A 1 111 ? 14.032 1.511 7.071 1.00 74.31 111 LYS A N 1
ATOM 849 C CA . LYS A 1 111 ? 14.798 2.584 6.437 1.00 74.31 111 LYS A CA 1
ATOM 850 C C . LYS A 1 111 ? 16.259 2.142 6.379 1.00 74.31 111 LYS A C 1
ATOM 852 O O . LYS A 1 111 ? 16.855 1.864 7.419 1.00 74.31 111 LYS A O 1
ATOM 857 N N . LEU A 1 112 ? 16.827 2.012 5.180 1.00 63.78 112 LEU A N 1
ATOM 858 C CA . LEU A 1 112 ? 18.203 1.524 5.026 1.00 63.78 112 LEU A CA 1
ATOM 859 C C . LEU A 1 112 ? 19.232 2.617 5.378 1.00 63.78 112 LEU A C 1
ATOM 861 O O . LEU A 1 112 ? 18.969 3.807 5.263 1.00 63.78 112 LEU A O 1
ATOM 865 N N . SER A 1 113 ? 20.433 2.243 5.815 1.00 48.34 113 SER A N 1
ATOM 866 C CA . SER A 1 113 ? 21.506 3.221 6.048 1.00 48.34 113 SER A CA 1
ATOM 867 C C . SER A 1 113 ? 21.962 3.875 4.736 1.00 48.34 113 SER A C 1
ATOM 869 O O . SER A 1 113 ? 22.071 3.202 3.714 1.00 48.34 113 SER A O 1
ATOM 871 N N . TRP A 1 114 ? 22.320 5.163 4.778 1.00 47.78 114 TRP A N 1
ATOM 872 C CA . TRP A 1 114 ? 22.818 5.974 3.651 1.00 47.78 114 TRP A CA 1
ATOM 873 C C . TRP A 1 114 ? 23.978 5.344 2.855 1.00 47.78 114 TRP A C 1
ATOM 875 O O . TRP A 1 114 ? 24.206 5.715 1.704 1.00 47.78 114 TRP A O 1
ATOM 885 N N . ARG A 1 115 ? 24.712 4.393 3.450 1.00 39.22 115 ARG A N 1
ATOM 886 C CA . ARG A 1 115 ? 25.815 3.662 2.804 1.00 39.22 115 ARG A CA 1
ATOM 887 C C . ARG A 1 115 ? 25.357 2.634 1.773 1.00 39.22 115 ARG A C 1
ATOM 889 O O . ARG A 1 115 ? 26.115 2.307 0.867 1.00 39.22 115 ARG A O 1
ATOM 896 N N . LEU A 1 116 ? 24.128 2.149 1.888 1.00 42.94 116 LEU A N 1
ATOM 897 C CA . LEU A 1 116 ? 23.506 1.277 0.909 1.00 42.94 116 LEU A CA 1
ATOM 898 C C . LEU A 1 116 ? 22.342 2.069 0.329 1.00 42.94 116 LEU A C 1
ATOM 900 O O . LEU A 1 116 ? 21.295 2.203 0.957 1.00 42.94 116 LEU A O 1
ATOM 904 N N . ARG A 1 117 ? 22.519 2.632 -0.870 1.00 40.34 117 ARG A N 1
ATOM 905 C CA . ARG A 1 117 ? 21.375 3.109 -1.652 1.00 40.34 117 ARG A CA 1
ATOM 906 C C . ARG A 1 117 ? 20.462 1.898 -1.839 1.00 40.34 117 ARG A C 1
ATOM 908 O O . ARG A 1 117 ? 20.782 1.000 -2.615 1.00 40.34 117 ARG A O 1
ATOM 915 N N . ALA A 1 118 ? 19.378 1.832 -1.069 1.00 41.69 118 ALA A N 1
ATOM 916 C CA . ALA A 1 118 ? 18.325 0.861 -1.287 1.00 41.69 118 ALA A CA 1
ATOM 917 C C . ALA A 1 118 ? 17.715 1.205 -2.640 1.00 41.69 118 ALA A C 1
ATOM 919 O O . ALA A 1 118 ? 16.846 2.061 -2.757 1.00 41.69 118 ALA A O 1
ATOM 920 N N . TYR A 1 119 ? 18.201 0.550 -3.683 1.00 39.84 119 TYR A N 1
ATOM 921 C CA . TYR A 1 119 ? 17.566 0.506 -4.992 1.00 39.84 119 TYR A CA 1
ATOM 922 C C . TYR A 1 119 ? 16.291 -0.365 -4.905 1.00 39.84 119 TYR A C 1
ATOM 924 O O . TYR A 1 119 ? 16.165 -1.394 -5.574 1.00 39.84 119 TYR A O 1
ATOM 932 N N . GLY A 1 120 ? 15.421 -0.023 -3.956 1.00 44.12 120 GLY A N 1
ATOM 933 C CA . GLY A 1 120 ? 14.167 -0.691 -3.657 1.00 44.12 120 GLY A CA 1
ATOM 934 C C . GLY A 1 120 ? 13.021 0.052 -4.320 1.00 44.12 120 GLY A C 1
ATOM 935 O O . GLY A 1 120 ? 13.073 1.268 -4.496 1.00 44.12 120 GLY A O 1
ATOM 936 N N . ILE A 1 121 ? 11.993 -0.693 -4.696 1.00 46.75 121 ILE A N 1
ATOM 937 C CA . ILE A 1 121 ? 10.798 -0.173 -5.350 1.00 46.75 121 ILE A CA 1
ATOM 938 C C . ILE A 1 121 ? 9.634 -0.489 -4.424 1.00 46.75 121 ILE A C 1
ATOM 940 O O . ILE A 1 121 ? 9.536 -1.614 -3.932 1.00 46.75 121 ILE A O 1
ATOM 944 N N . TRP A 1 122 ? 8.820 0.516 -4.106 1.00 48.94 122 TRP A N 1
ATOM 945 C CA . TRP A 1 122 ? 7.886 0.425 -2.989 1.00 48.94 122 TRP A CA 1
ATOM 946 C C . TRP A 1 122 ? 6.453 0.147 -3.419 1.00 48.94 122 TRP A C 1
ATOM 948 O O . TRP A 1 122 ? 5.919 0.739 -4.361 1.00 48.94 122 TRP A O 1
ATOM 958 N N . PHE A 1 123 ? 5.815 -0.737 -2.653 1.00 45.66 123 PHE A N 1
ATOM 959 C CA . PHE A 1 123 ? 4.422 -1.126 -2.807 1.00 45.66 123 PHE A CA 1
ATOM 960 C C . PHE A 1 123 ? 3.713 -1.162 -1.439 1.00 45.66 123 PHE A C 1
ATOM 962 O O . PHE A 1 123 ? 4.358 -1.330 -0.410 1.00 45.66 123 PHE A O 1
ATOM 969 N N . LEU A 1 124 ? 2.400 -0.937 -1.466 1.00 50.16 124 LEU A N 1
ATOM 970 C CA . LEU A 1 124 ? 1.479 -0.486 -0.410 1.00 50.16 124 LEU A CA 1
ATOM 971 C C . LEU A 1 124 ? 1.562 -1.182 0.969 1.00 50.16 124 LEU A C 1
ATOM 973 O O . LEU A 1 124 ? 1.950 -2.340 1.081 1.00 50.16 124 LEU A O 1
ATOM 977 N N . GLY A 1 125 ? 1.118 -0.461 2.011 1.00 54.28 125 GLY A N 1
ATOM 978 C CA . GLY A 1 125 ? 1.176 -0.862 3.426 1.00 54.28 125 GLY A CA 1
ATOM 979 C C . GLY A 1 125 ? 0.072 -1.801 3.941 1.00 54.28 125 GLY A C 1
ATOM 980 O O . GLY A 1 125 ? 0.188 -2.312 5.044 1.00 54.28 125 GLY A O 1
ATOM 981 N N . ILE A 1 126 ? -0.986 -2.093 3.177 1.00 54.62 126 ILE A N 1
ATOM 982 C CA . ILE A 1 126 ? -2.027 -3.068 3.564 1.00 54.62 126 ILE A CA 1
ATOM 983 C C . ILE A 1 126 ? -2.448 -3.835 2.308 1.00 54.62 126 ILE A C 1
ATOM 985 O O . ILE A 1 126 ? -2.719 -3.215 1.280 1.00 54.62 126 ILE A O 1
A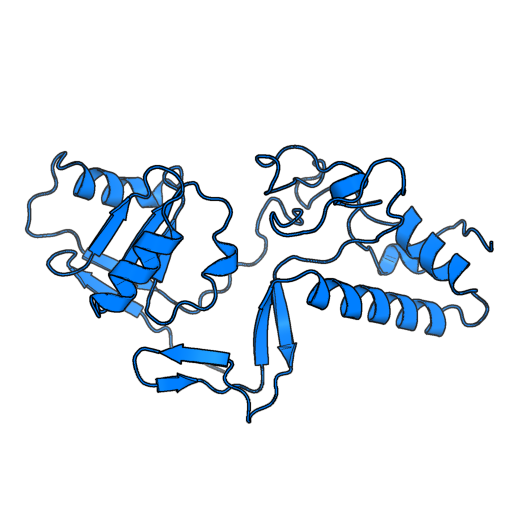TOM 989 N N . SER A 1 127 ? -2.494 -5.168 2.367 1.00 59.91 127 SER A N 1
ATOM 990 C CA . SER A 1 127 ? -2.880 -6.025 1.237 1.00 59.91 127 SER A CA 1
ATOM 991 C C . SER A 1 127 ? -3.891 -7.095 1.644 1.00 59.91 127 SER A C 1
ATOM 993 O O . SER A 1 127 ? -3.844 -7.632 2.750 1.00 59.91 127 SER A O 1
ATOM 995 N N . ILE A 1 128 ? -4.794 -7.420 0.715 1.00 63.22 128 ILE A N 1
ATOM 996 C CA . ILE A 1 128 ? -5.635 -8.618 0.801 1.00 63.22 128 ILE A CA 1
ATOM 997 C C . ILE A 1 128 ? -4.828 -9.765 0.207 1.00 63.22 128 ILE A C 1
ATOM 999 O O . ILE A 1 128 ? -4.417 -9.678 -0.950 1.00 63.22 128 ILE A O 1
ATOM 1003 N N . VAL A 1 129 ? -4.596 -10.816 0.981 1.00 72.44 129 VAL A N 1
ATOM 1004 C CA . VAL A 1 129 ? -3.876 -12.006 0.520 1.00 72.44 129 VAL A CA 1
ATOM 1005 C C . VAL A 1 129 ? -4.780 -13.223 0.572 1.00 72.44 129 VAL A C 1
ATOM 1007 O O . VAL A 1 129 ? -5.681 -13.296 1.409 1.00 72.44 129 VAL A O 1
ATOM 1010 N N . GLU A 1 130 ? -4.527 -14.185 -0.307 1.00 77.44 130 GLU A N 1
ATOM 1011 C CA . GLU A 1 130 ? -5.073 -15.531 -0.159 1.00 77.44 130 GLU A CA 1
ATOM 1012 C C . GLU A 1 130 ? -4.463 -16.197 1.084 1.00 77.44 130 GLU A C 1
ATOM 1014 O O . GLU A 1 130 ? -3.294 -15.979 1.415 1.00 77.44 130 GLU A O 1
ATOM 1019 N N . TRP A 1 131 ? -5.276 -16.954 1.816 1.00 81.69 131 TRP A N 1
ATOM 1020 C CA . TRP A 1 131 ? -4.931 -17.499 3.123 1.00 81.69 131 TRP A CA 1
ATOM 1021 C C . TRP A 1 131 ? -5.398 -18.943 3.259 1.00 81.69 131 TRP A C 1
ATOM 1023 O O . TRP A 1 131 ? -6.451 -19.329 2.749 1.00 81.69 131 TRP A O 1
ATOM 1033 N N . ALA A 1 132 ? -4.614 -19.751 3.972 1.00 67.62 132 ALA A N 1
ATOM 1034 C CA . ALA A 1 132 ? -4.962 -21.141 4.215 1.00 67.62 132 ALA A CA 1
ATOM 1035 C C . ALA A 1 132 ? -6.210 -21.231 5.105 1.00 67.62 132 ALA A C 1
ATOM 1037 O O . ALA A 1 132 ? -6.234 -20.687 6.207 1.00 67.62 132 ALA A O 1
ATOM 1038 N N . GLN A 1 133 ? -7.220 -21.986 4.665 1.00 74.56 133 GLN A N 1
ATOM 1039 C CA . GLN A 1 133 ? -8.474 -22.189 5.409 1.00 74.56 133 GLN A CA 1
ATOM 1040 C C . GLN A 1 133 ? -8.276 -22.831 6.787 1.00 74.56 133 GLN A C 1
ATOM 1042 O O . GLN A 1 133 ? -9.121 -22.692 7.664 1.00 74.56 133 GLN A O 1
ATOM 1047 N N . THR A 1 134 ? -7.166 -23.541 6.975 1.00 80.12 134 THR A N 1
ATOM 1048 C CA . THR A 1 134 ? -6.794 -24.195 8.233 1.00 80.12 134 THR A CA 1
ATOM 1049 C C . THR A 1 134 ? -6.065 -23.260 9.195 1.00 80.12 134 THR A C 1
ATOM 1051 O O . THR A 1 134 ? -5.799 -23.643 10.332 1.00 80.12 134 THR A O 1
ATOM 1054 N N . SER A 1 135 ? -5.708 -22.052 8.751 1.00 83.31 135 SER A N 1
ATOM 1055 C CA . SER A 1 135 ? -4.985 -21.065 9.545 1.00 83.31 135 SER A CA 1
ATOM 1056 C C . SER A 1 135 ? -5.929 -19.946 9.985 1.00 83.31 135 SER A C 1
ATOM 1058 O O . SER A 1 135 ? -6.667 -19.405 9.159 1.00 83.31 135 SER A O 1
ATOM 1060 N N . PRO A 1 136 ? -5.906 -19.561 11.270 1.00 83.06 136 PRO A N 1
ATOM 1061 C CA . PRO A 1 136 ? -6.752 -18.484 11.762 1.00 83.06 136 PRO A CA 1
ATOM 1062 C C . PRO A 1 136 ? -6.388 -17.154 11.092 1.00 83.06 136 PRO A C 1
ATOM 1064 O O . PRO A 1 136 ? -5.214 -16.888 10.826 1.00 83.06 136 PRO A O 1
ATOM 1067 N N . VAL A 1 137 ? -7.395 -16.324 10.813 1.00 83.56 137 VAL A N 1
ATOM 1068 C CA . VAL A 1 137 ? -7.222 -14.953 10.285 1.00 83.56 137 VAL A CA 1
ATOM 1069 C C . VAL A 1 137 ? -7.392 -13.881 11.357 1.00 83.56 137 VAL A C 1
ATOM 1071 O O . VAL A 1 137 ? -7.060 -12.724 11.132 1.00 83.56 137 VAL A O 1
ATOM 1074 N N . GLY A 1 138 ? -7.914 -14.272 12.513 1.00 81.88 138 GLY A N 1
ATOM 1075 C CA . GLY A 1 138 ? -8.151 -13.415 13.659 1.00 81.88 138 GLY A CA 1
ATOM 1076 C C . GLY A 1 138 ? -9.053 -14.127 14.652 1.00 81.88 138 GLY A C 1
ATOM 1077 O O . GLY A 1 138 ? -9.450 -15.279 14.454 1.00 81.88 138 GLY A O 1
ATOM 1078 N N . ASP A 1 139 ? -9.398 -13.427 15.711 1.00 80.31 139 ASP A N 1
ATOM 1079 C CA . ASP A 1 139 ? -10.280 -13.889 16.763 1.00 80.31 139 ASP A CA 1
ATOM 1080 C C . ASP A 1 139 ? -11.410 -12.881 16.991 1.00 80.31 139 ASP A C 1
ATOM 1082 O O . ASP A 1 139 ? -11.335 -11.714 16.623 1.00 80.31 139 ASP A O 1
ATOM 1086 N N . SER A 1 140 ? -12.514 -13.351 17.555 1.00 75.12 140 SER A N 1
ATOM 1087 C CA . SER A 1 140 ? -13.606 -12.513 18.026 1.00 75.12 140 SER A CA 1
ATOM 1088 C C . SER A 1 140 ? -14.055 -13.034 19.381 1.00 75.12 140 SER A C 1
ATOM 1090 O O . SER A 1 140 ? -14.783 -14.027 19.480 1.00 75.12 140 SER A O 1
ATOM 1092 N N . GLY A 1 141 ? -13.551 -12.408 20.445 1.00 72.38 141 GLY A N 1
ATOM 1093 C CA . GLY A 1 141 ? -13.706 -12.911 21.808 1.00 72.38 141 GLY A CA 1
ATOM 1094 C C . GLY A 1 141 ? -13.141 -14.328 21.955 1.00 72.38 141 GLY A C 1
ATOM 1095 O O . GL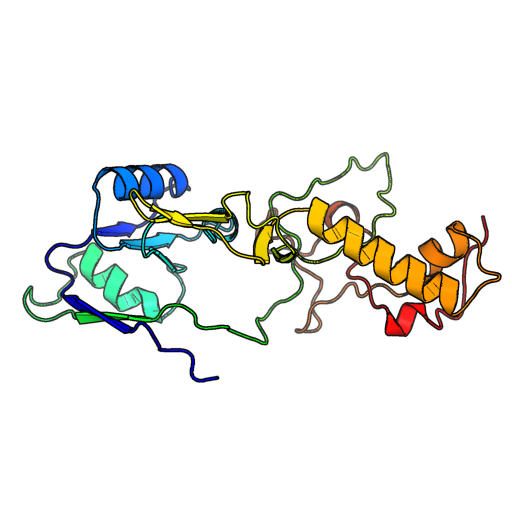Y A 1 141 ? -11.937 -14.530 21.890 1.00 72.38 141 GLY A O 1
ATOM 1096 N N . SER A 1 142 ? -14.007 -15.325 22.157 1.00 70.12 142 SER A N 1
ATOM 1097 C CA . SER A 1 142 ? -13.612 -16.740 22.267 1.00 70.12 142 SER A CA 1
ATOM 1098 C C . SER A 1 142 ? -13.642 -17.514 20.943 1.00 70.12 142 SER A C 1
ATOM 1100 O O . SER A 1 142 ? -13.365 -18.713 20.937 1.00 70.12 142 SER A O 1
ATOM 1102 N N . HIS A 1 143 ? -14.028 -16.879 19.833 1.00 80.81 143 HIS A N 1
ATOM 1103 C CA . HIS A 1 143 ? -14.180 -17.546 18.541 1.00 80.81 143 HIS A CA 1
ATOM 1104 C C . HIS A 1 143 ? -13.002 -17.253 17.621 1.00 80.81 143 HIS A C 1
ATOM 1106 O O . HIS A 1 143 ? -12.711 -16.101 17.324 1.00 80.81 143 HIS A O 1
ATOM 1112 N N . ILE A 1 144 ? -12.365 -18.305 17.116 1.00 83.38 144 ILE A N 1
ATOM 1113 C CA . ILE A 1 144 ? -11.331 -18.193 16.090 1.00 83.38 144 ILE A CA 1
ATOM 1114 C C . ILE A 1 144 ? -12.007 -18.052 14.724 1.00 83.38 144 ILE A C 1
ATOM 1116 O O . ILE A 1 144 ? -12.910 -18.820 14.385 1.00 83.38 144 ILE A O 1
ATOM 1120 N N . LEU A 1 145 ? -11.570 -17.071 13.941 1.00 84.56 145 LEU A N 1
ATOM 1121 C CA . LEU A 1 145 ? -12.081 -16.800 12.606 1.00 84.56 145 LEU A CA 1
ATOM 1122 C C . LEU A 1 145 ? -11.175 -17.438 11.552 1.00 84.56 145 LEU A C 1
ATOM 1124 O O . LEU A 1 145 ? -9.949 -17.348 11.627 1.00 84.56 145 LEU A O 1
ATOM 1128 N N . PHE A 1 146 ? -11.794 -18.030 10.532 1.00 86.75 146 PHE A N 1
ATOM 1129 C CA . PHE A 1 146 ? -11.127 -18.600 9.362 1.00 86.75 146 PHE A CA 1
ATOM 1130 C C . PHE A 1 146 ? -11.700 -17.972 8.093 1.00 86.75 146 PHE A C 1
ATOM 1132 O O . PHE A 1 146 ? -12.892 -17.668 8.020 1.00 86.75 146 PHE A O 1
ATOM 1139 N N . SER A 1 147 ? -10.851 -17.761 7.093 1.00 85.50 147 SER A N 1
ATOM 1140 C CA . SER A 1 147 ? -11.237 -17.179 5.808 1.00 85.50 147 SER A CA 1
ATOM 1141 C C . SER A 1 147 ? -10.228 -17.578 4.735 1.00 85.50 147 SER A C 1
ATOM 1143 O O . SER A 1 147 ? -9.050 -17.767 5.028 1.00 85.50 147 SER A O 1
ATOM 1145 N N . ASN A 1 148 ? -10.686 -17.652 3.483 1.00 85.69 148 ASN A N 1
ATOM 1146 C CA . ASN A 1 148 ? -9.823 -17.856 2.309 1.00 85.69 148 ASN A CA 1
ATOM 1147 C C . ASN A 1 148 ? -8.944 -16.635 2.020 1.00 85.69 148 ASN A C 1
ATOM 1149 O O . ASN A 1 148 ? -8.024 -16.706 1.214 1.00 85.69 148 ASN A O 1
ATOM 1153 N N . PHE A 1 149 ? -9.274 -15.499 2.632 1.00 84.88 149 PHE A N 1
ATOM 1154 C CA . PHE A 1 149 ? -8.567 -14.242 2.471 1.00 84.88 149 PHE A CA 1
ATOM 1155 C C . PHE A 1 149 ? -8.251 -13.630 3.823 1.00 84.88 149 PHE A C 1
ATOM 1157 O O . PHE A 1 149 ? -9.087 -13.662 4.732 1.00 84.88 149 PHE A O 1
ATOM 1164 N N . ASN A 1 150 ? -7.083 -13.007 3.917 1.00 82.31 150 ASN A N 1
ATOM 1165 C CA . ASN A 1 150 ? -6.651 -12.281 5.097 1.00 82.31 150 ASN A CA 1
ATOM 1166 C C . ASN A 1 150 ? -6.219 -10.851 4.742 1.00 82.31 150 ASN A C 1
ATOM 1168 O O . ASN A 1 150 ? -5.699 -10.596 3.655 1.00 82.31 150 ASN A O 1
ATOM 1172 N N . LEU A 1 151 ? -6.457 -9.917 5.661 1.00 80.94 151 LEU A N 1
ATOM 1173 C CA . LEU A 1 151 ? -6.011 -8.529 5.567 1.00 80.94 151 LEU A CA 1
ATOM 1174 C C . LEU A 1 151 ? -4.770 -8.370 6.427 1.00 80.94 151 LEU A C 1
ATOM 1176 O O . LEU A 1 151 ? -4.874 -8.321 7.648 1.00 80.94 151 LEU A O 1
ATOM 1180 N N . ILE A 1 152 ? -3.610 -8.286 5.787 1.00 78.06 152 ILE A N 1
ATOM 1181 C CA . ILE A 1 152 ? -2.332 -8.169 6.484 1.00 78.06 152 ILE A CA 1
ATOM 1182 C C . ILE A 1 152 ? -1.515 -7.010 5.928 1.00 78.06 152 ILE A C 1
ATOM 1184 O O . ILE A 1 152 ? -1.663 -6.583 4.780 1.00 78.06 152 ILE A O 1
ATOM 1188 N N . SER A 1 153 ? -0.672 -6.476 6.797 1.00 74.88 153 SER A N 1
ATOM 1189 C CA . SER A 1 153 ? 0.193 -5.331 6.556 1.00 74.88 153 SER A CA 1
ATOM 1190 C C . SER A 1 153 ? 1.648 -5.789 6.683 1.00 74.88 153 SER A C 1
ATOM 1192 O O . SER A 1 153 ? 1.963 -6.677 7.477 1.00 74.88 153 SER A O 1
ATOM 1194 N N . GLY A 1 154 ? 2.534 -5.229 5.860 1.00 72.44 154 GLY A N 1
ATOM 1195 C CA . GLY A 1 154 ? 3.957 -5.563 5.894 1.00 72.44 154 GLY A CA 1
ATOM 1196 C C . GLY A 1 154 ? 4.674 -5.415 4.555 1.00 72.44 154 GLY A C 1
ATOM 1197 O O . GLY A 1 154 ? 4.075 -5.499 3.485 1.00 72.44 154 GLY A O 1
ATOM 1198 N N . THR A 1 155 ? 5.998 -5.254 4.608 1.00 73.00 155 THR A N 1
ATOM 1199 C CA . THR A 1 155 ? 6.866 -5.258 3.411 1.00 73.00 155 THR A CA 1
ATOM 1200 C C . THR A 1 155 ? 6.867 -6.608 2.695 1.00 73.00 155 THR A C 1
ATOM 1202 O O . THR A 1 155 ? 7.062 -6.668 1.479 1.00 73.00 155 THR A O 1
ATOM 1205 N N . SER A 1 156 ? 6.581 -7.690 3.426 1.00 77.50 156 SER A N 1
ATOM 1206 C CA . SER A 1 156 ? 6.352 -9.026 2.873 1.00 77.50 156 SER A CA 1
ATOM 1207 C C . SER A 1 156 ? 5.227 -9.055 1.839 1.00 77.50 156 SER A C 1
ATOM 1209 O O . SER A 1 156 ? 5.275 -9.890 0.946 1.00 77.50 156 SER A O 1
ATOM 1211 N N . MET A 1 157 ? 4.249 -8.143 1.911 1.00 82.44 157 MET A N 1
ATOM 1212 C CA . MET A 1 157 ? 3.169 -8.026 0.926 1.00 82.44 157 MET A CA 1
ATOM 1213 C C . MET A 1 157 ? 3.579 -7.150 -0.260 1.00 82.44 157 MET A C 1
ATOM 1215 O O . MET A 1 157 ? 3.112 -7.369 -1.375 1.00 82.44 157 MET A O 1
ATOM 1219 N N . SER A 1 158 ? 4.506 -6.212 -0.070 1.00 80.62 158 SER A N 1
ATOM 1220 C CA . SER A 1 158 ? 5.079 -5.401 -1.151 1.00 80.62 158 SER A CA 1
ATOM 1221 C C . SER A 1 158 ? 5.946 -6.232 -2.107 1.00 80.62 158 SER A C 1
ATOM 1223 O O . SER A 1 158 ? 5.904 -6.030 -3.320 1.00 80.62 158 SER A O 1
ATOM 1225 N N . CYS A 1 159 ? 6.710 -7.190 -1.570 1.00 82.19 159 CYS A N 1
ATOM 1226 C CA . CYS A 1 159 ? 7.606 -8.067 -2.332 1.00 82.19 159 CYS A CA 1
ATOM 1227 C C . CYS A 1 159 ? 6.913 -8.849 -3.475 1.00 82.19 159 CYS A C 1
ATOM 1229 O O . CYS A 1 159 ? 7.345 -8.704 -4.622 1.00 82.19 159 CYS A O 1
ATOM 1231 N N . PRO A 1 160 ? 5.828 -9.620 -3.243 1.00 85.56 160 PRO A N 1
ATOM 1232 C CA . PRO A 1 160 ? 5.153 -10.367 -4.304 1.00 85.56 160 PRO A CA 1
ATOM 1233 C C . PRO A 1 160 ? 4.518 -9.460 -5.365 1.00 85.56 160 PRO A C 1
ATOM 1235 O O . PRO A 1 160 ? 4.444 -9.858 -6.523 1.00 85.56 160 PRO A O 1
ATOM 1238 N N . HIS A 1 161 ? 4.127 -8.228 -5.024 1.00 87.31 161 HIS A N 1
ATOM 1239 C CA . HIS A 1 161 ? 3.644 -7.264 -6.017 1.00 87.31 161 HIS A CA 1
ATOM 1240 C C . HIS A 1 161 ? 4.765 -6.799 -6.950 1.00 87.31 161 HIS A C 1
ATOM 1242 O O . HIS A 1 161 ? 4.592 -6.808 -8.168 1.00 87.31 161 HIS A O 1
ATOM 1248 N N . ALA A 1 162 ? 5.934 -6.448 -6.404 1.00 89.00 162 ALA A N 1
ATOM 1249 C CA . ALA A 1 162 ? 7.097 -6.104 -7.219 1.00 89.00 162 ALA A CA 1
ATOM 1250 C C . ALA A 1 162 ? 7.544 -7.289 -8.093 1.00 89.00 162 ALA A C 1
ATOM 1252 O O . ALA A 1 162 ? 7.823 -7.103 -9.276 1.00 89.00 162 ALA A O 1
ATOM 1253 N N . ALA A 1 163 ? 7.547 -8.507 -7.540 1.00 91.12 163 ALA A N 1
ATOM 1254 C CA . ALA A 1 163 ? 7.854 -9.726 -8.286 1.00 91.12 163 ALA A CA 1
ATOM 1255 C C . ALA A 1 163 ? 6.841 -9.991 -9.414 1.00 91.12 163 ALA A C 1
ATOM 1257 O O . ALA A 1 163 ? 7.242 -10.320 -10.527 1.00 91.12 163 ALA A O 1
ATOM 1258 N N . GLY A 1 164 ? 5.544 -9.793 -9.159 1.00 93.69 164 GLY A N 1
ATOM 1259 C CA . GLY A 1 164 ? 4.493 -9.924 -10.168 1.00 93.69 164 GLY A CA 1
ATOM 1260 C C . GLY A 1 164 ? 4.656 -8.925 -11.313 1.00 93.69 164 GLY A C 1
ATOM 1261 O O . GLY A 1 164 ? 4.610 -9.314 -12.477 1.00 93.69 164 GLY A O 1
ATOM 1262 N N . VAL A 1 165 ? 4.932 -7.653 -11.005 1.00 95.00 165 VAL A N 1
ATOM 1263 C CA . VAL A 1 165 ? 5.217 -6.636 -12.033 1.00 95.00 165 VAL A CA 1
ATOM 1264 C C . VAL A 1 165 ? 6.474 -6.995 -12.824 1.00 95.00 165 VAL A C 1
ATOM 1266 O O . VAL A 1 165 ? 6.452 -6.942 -14.050 1.00 95.00 165 VAL A O 1
ATOM 1269 N N . ALA A 1 166 ? 7.547 -7.425 -12.157 1.00 94.75 166 ALA A N 1
ATOM 1270 C CA . ALA A 1 166 ? 8.767 -7.864 -12.830 1.00 94.75 166 ALA A CA 1
ATOM 1271 C C . ALA A 1 166 ? 8.518 -9.058 -13.769 1.00 94.75 166 ALA A C 1
ATOM 1273 O O . ALA A 1 166 ? 9.054 -9.089 -14.876 1.00 94.75 166 ALA A O 1
ATOM 1274 N N . ALA A 1 167 ? 7.678 -10.016 -13.364 1.00 96.75 167 ALA A N 1
ATOM 1275 C CA . ALA A 1 167 ? 7.291 -11.152 -14.198 1.00 96.75 167 ALA A CA 1
ATOM 1276 C C . ALA A 1 167 ? 6.470 -10.718 -15.423 1.00 96.75 167 ALA A C 1
ATOM 1278 O O . ALA A 1 167 ? 6.729 -11.195 -16.526 1.00 96.75 167 ALA A O 1
ATOM 1279 N N . LEU A 1 168 ? 5.531 -9.778 -15.258 1.00 97.19 168 LEU A N 1
ATOM 1280 C CA . LEU A 1 168 ? 4.770 -9.206 -16.375 1.00 97.19 168 LEU A CA 1
ATOM 1281 C C . LEU A 1 168 ? 5.684 -8.473 -17.362 1.00 97.19 168 LEU A C 1
ATOM 1283 O O . LEU A 1 168 ? 5.573 -8.684 -18.567 1.00 97.19 168 LEU A O 1
ATOM 1287 N N . LEU A 1 169 ? 6.631 -7.676 -16.859 1.00 96.69 169 LEU A N 1
ATOM 1288 C CA . LEU A 1 169 ? 7.632 -7.011 -17.694 1.00 96.69 169 LEU A CA 1
ATOM 1289 C C . LEU A 1 169 ? 8.522 -8.019 -18.421 1.00 96.69 169 LEU A C 1
ATOM 1291 O O . LEU A 1 169 ? 8.793 -7.833 -19.599 1.00 96.69 169 LEU A O 1
ATOM 1295 N N . LYS A 1 170 ? 8.921 -9.118 -17.767 1.00 97.00 170 LYS A N 1
ATOM 1296 C CA . LYS A 1 170 ? 9.675 -10.198 -18.420 1.00 97.00 170 LYS A CA 1
ATOM 1297 C C . LYS A 1 170 ? 8.865 -10.902 -19.510 1.00 97.00 170 LYS A C 1
ATOM 1299 O O . LYS A 1 170 ? 9.440 -11.328 -20.504 1.00 97.00 170 LYS A O 1
ATOM 1304 N N . GLY A 1 171 ? 7.554 -11.042 -19.322 1.00 97.06 171 GLY A N 1
ATOM 1305 C CA . GLY A 1 171 ? 6.656 -11.586 -20.340 1.00 97.06 171 GLY A CA 1
ATOM 1306 C C . GLY A 1 171 ? 6.499 -10.656 -21.546 1.00 97.06 171 GLY A C 1
ATOM 1307 O O . GLY A 1 171 ? 6.467 -11.135 -22.675 1.00 97.06 171 GLY A O 1
ATOM 1308 N N . ALA A 1 172 ? 6.431 -9.343 -21.310 1.00 97.06 172 ALA A N 1
ATOM 1309 C CA . ALA A 1 172 ? 6.324 -8.332 -22.363 1.00 97.06 172 ALA A CA 1
ATOM 1310 C C . ALA A 1 172 ? 7.650 -8.078 -23.102 1.00 97.06 172 ALA A C 1
ATOM 1312 O O . ALA A 1 172 ? 7.630 -7.857 -24.309 1.00 97.06 172 ALA A O 1
ATOM 1313 N N . HIS A 1 173 ? 8.779 -8.163 -22.391 1.00 96.31 173 HIS A N 1
ATOM 1314 C CA . HIS A 1 173 ? 10.139 -7.966 -22.905 1.00 96.31 173 HIS A CA 1
ATOM 1315 C C . HIS A 1 173 ? 11.038 -9.166 -22.556 1.00 96.31 173 HIS A C 1
ATOM 1317 O O . HIS A 1 173 ? 11.848 -9.107 -21.616 1.00 96.31 173 HIS A O 1
ATOM 1323 N N . PRO A 1 174 ? 10.895 -10.305 -23.263 1.00 97.19 174 PRO A N 1
ATOM 1324 C CA . PRO A 1 174 ? 11.631 -11.534 -22.961 1.00 97.19 174 PRO A CA 1
ATOM 1325 C C . PRO A 1 174 ? 13.155 -11.395 -23.038 1.00 97.19 174 PRO A C 1
ATOM 1327 O O . PRO A 1 174 ? 13.875 -12.165 -22.400 1.00 97.19 174 PRO A O 1
ATOM 1330 N N . GLU A 1 175 ? 13.668 -10.415 -23.773 1.00 96.19 175 GLU A N 1
ATOM 1331 C CA . GLU A 1 175 ? 15.087 -10.109 -23.942 1.00 96.19 175 GLU A CA 1
ATOM 1332 C C . GLU A 1 175 ? 15.686 -9.291 -22.790 1.00 96.19 175 GLU A C 1
ATOM 1334 O O . GLU A 1 175 ? 16.905 -9.287 -22.610 1.00 96.19 175 GLU A O 1
ATOM 1339 N N . TRP A 1 176 ? 14.863 -8.633 -21.964 1.00 96.50 176 TRP A N 1
ATOM 1340 C CA . TRP A 1 176 ? 15.375 -7.817 -20.863 1.00 96.50 176 TRP A CA 1
ATOM 1341 C C . TRP A 1 176 ? 16.070 -8.669 -19.799 1.00 96.50 176 TRP A C 1
ATOM 1343 O O . TRP A 1 176 ? 15.554 -9.692 -19.329 1.00 96.50 176 TRP A O 1
ATOM 1353 N N . SER A 1 177 ? 17.252 -8.216 -19.375 1.00 96.12 177 SER A N 1
ATOM 1354 C CA . SER A 1 177 ? 17.950 -8.773 -18.218 1.00 96.12 177 SER A CA 1
ATOM 1355 C C . SER A 1 177 ? 17.198 -8.440 -16.916 1.00 96.12 177 SER A C 1
ATOM 1357 O O . SER A 1 177 ? 16.412 -7.488 -16.874 1.00 96.12 177 SER A O 1
ATOM 1359 N N . PRO A 1 178 ? 17.445 -9.169 -15.811 1.00 94.38 178 PRO A N 1
ATOM 1360 C CA . PRO A 1 178 ? 16.906 -8.791 -14.502 1.00 94.38 178 PRO A CA 1
ATOM 1361 C C . PRO A 1 178 ? 17.255 -7.346 -14.104 1.00 94.38 178 PRO A C 1
ATOM 1363 O O . PRO A 1 178 ? 16.437 -6.652 -13.499 1.00 94.38 178 PRO A O 1
ATOM 1366 N N . ALA A 1 179 ? 18.446 -6.872 -14.485 1.00 92.75 179 ALA A N 1
ATOM 1367 C CA . ALA A 1 179 ? 18.871 -5.495 -14.264 1.00 92.75 179 ALA A CA 1
ATOM 1368 C C . ALA A 1 179 ? 18.069 -4.489 -15.098 1.00 92.75 179 ALA A C 1
ATOM 1370 O O . ALA A 1 179 ? 17.652 -3.468 -14.553 1.00 92.75 179 ALA A O 1
ATOM 1371 N N . ALA A 1 180 ? 17.775 -4.806 -16.363 1.00 95.00 180 ALA A N 1
ATOM 1372 C CA . ALA A 1 180 ? 16.922 -3.984 -17.218 1.00 95.00 180 ALA A CA 1
ATOM 1373 C C . ALA A 1 180 ? 15.495 -3.858 -16.663 1.00 95.00 180 ALA A C 1
ATOM 1375 O O . ALA A 1 180 ? 14.989 -2.745 -16.545 1.00 95.00 180 ALA A O 1
ATOM 1376 N N . ILE A 1 181 ? 14.880 -4.966 -16.232 1.00 95.12 181 ILE A N 1
ATOM 1377 C CA . ILE A 1 181 ? 13.539 -4.956 -15.617 1.00 95.12 181 ILE A CA 1
ATOM 1378 C C . ILE A 1 181 ? 13.529 -4.095 -14.358 1.00 95.12 181 ILE A C 1
ATOM 1380 O O . ILE A 1 181 ? 12.668 -3.232 -14.186 1.00 95.12 181 ILE A O 1
ATOM 1384 N N . ARG A 1 182 ? 14.518 -4.295 -13.483 1.00 91.56 182 ARG A N 1
ATOM 1385 C CA . ARG A 1 182 ? 14.659 -3.479 -12.280 1.00 91.56 182 ARG A CA 1
ATOM 1386 C C . ARG A 1 182 ? 14.859 -2.008 -12.628 1.00 91.56 182 ARG A C 1
ATOM 1388 O O . ARG A 1 182 ? 14.231 -1.164 -12.001 1.00 91.56 182 ARG A O 1
ATOM 1395 N N . SER A 1 183 ? 15.706 -1.700 -13.610 1.00 93.12 183 SER A N 1
ATOM 1396 C CA . SER A 1 183 ? 15.943 -0.336 -14.080 1.00 93.12 183 SER A CA 1
ATOM 1397 C C . SER A 1 183 ? 14.648 0.309 -14.552 1.00 93.12 183 SER A C 1
ATOM 1399 O O . SER A 1 183 ? 14.346 1.400 -14.087 1.00 93.12 183 SER A O 1
ATOM 1401 N N . ALA A 1 184 ? 13.877 -0.372 -15.405 1.00 95.19 184 ALA A N 1
ATOM 1402 C CA . ALA A 1 184 ? 12.600 0.117 -15.913 1.00 95.19 184 ALA A CA 1
ATOM 1403 C C . ALA A 1 184 ? 11.649 0.464 -14.763 1.00 95.19 184 ALA A C 1
ATOM 1405 O O . ALA A 1 184 ? 11.219 1.603 -14.636 1.00 95.19 184 ALA A O 1
ATOM 1406 N N . MET A 1 185 ? 11.417 -0.479 -13.845 1.00 93.88 185 MET A N 1
ATOM 1407 C CA . MET A 1 185 ? 10.550 -0.249 -12.684 1.00 93.88 185 MET A CA 1
ATOM 1408 C C . MET A 1 185 ? 11.038 0.902 -11.789 1.00 93.88 185 MET A C 1
ATOM 1410 O O . MET A 1 185 ? 10.233 1.582 -11.158 1.00 93.88 185 MET A O 1
ATOM 1414 N N . MET A 1 186 ? 12.354 1.097 -11.693 1.00 91.75 186 MET A N 1
ATOM 1415 C CA . MET A 1 186 ? 12.974 2.118 -10.856 1.00 91.75 186 MET A CA 1
ATOM 1416 C C . MET A 1 186 ? 12.919 3.516 -11.466 1.00 91.75 186 MET A C 1
ATOM 1418 O O . MET A 1 186 ? 12.728 4.472 -10.720 1.00 91.75 186 MET A O 1
ATOM 1422 N N . THR A 1 187 ? 13.150 3.664 -12.768 1.00 92.88 187 THR A N 1
ATOM 1423 C CA . THR A 1 187 ? 13.196 4.973 -13.440 1.00 92.88 187 THR A CA 1
ATOM 1424 C C . THR A 1 187 ? 11.806 5.510 -13.753 1.00 92.88 187 THR A C 1
ATOM 1426 O O . THR A 1 187 ? 11.643 6.719 -13.895 1.00 92.88 187 THR A O 1
ATOM 1429 N N . THR A 1 188 ? 10.802 4.634 -13.811 1.00 94.31 188 THR A N 1
ATOM 1430 C CA . THR A 1 188 ? 9.412 5.003 -14.099 1.00 94.31 188 THR A CA 1
ATOM 1431 C C . THR A 1 188 ? 8.519 5.061 -12.863 1.00 94.31 188 THR A C 1
ATOM 1433 O O . THR A 1 188 ? 7.309 5.252 -13.000 1.00 94.31 188 THR A O 1
ATOM 1436 N N . ALA A 1 189 ? 9.079 4.854 -11.669 1.00 93.00 189 ALA A N 1
ATOM 1437 C CA . ALA A 1 189 ? 8.345 4.952 -10.414 1.00 93.00 189 ALA A CA 1
ATOM 1438 C C . ALA A 1 189 ? 7.827 6.383 -10.177 1.00 93.00 189 ALA A C 1
ATOM 1440 O O . ALA A 1 189 ? 8.496 7.366 -10.495 1.00 93.00 189 ALA A O 1
ATOM 1441 N N . ASP A 1 190 ? 6.635 6.499 -9.594 1.00 93.62 190 ASP A N 1
ATOM 1442 C CA . ASP A 1 190 ? 6.034 7.782 -9.242 1.00 93.62 190 ASP A CA 1
ATOM 1443 C C . ASP A 1 190 ? 6.522 8.228 -7.856 1.00 93.62 190 ASP A C 1
ATOM 1445 O O . ASP A 1 190 ? 6.311 7.547 -6.852 1.00 93.62 190 ASP A O 1
ATOM 1449 N N . SER A 1 191 ? 7.162 9.395 -7.782 1.00 91.75 191 SER A N 1
ATOM 1450 C CA . SER A 1 191 ? 7.607 10.014 -6.522 1.00 91.75 191 SER A CA 1
ATOM 1451 C C . SER A 1 191 ? 6.528 10.873 -5.849 1.00 91.75 191 SER A C 1
ATOM 1453 O O . SER A 1 191 ? 6.731 11.374 -4.737 1.00 91.75 191 SER A O 1
ATOM 1455 N N . LEU A 1 192 ? 5.389 11.049 -6.525 1.00 94.25 192 LEU A N 1
ATOM 1456 C CA . LEU A 1 192 ? 4.267 11.870 -6.090 1.00 94.25 192 LEU A CA 1
ATOM 1457 C C . LEU A 1 192 ? 3.072 11.004 -5.688 1.00 94.25 192 LEU A C 1
ATOM 1459 O O . LEU A 1 192 ? 2.853 9.921 -6.229 1.00 94.25 192 LEU A O 1
ATOM 1463 N N . ASP A 1 193 ? 2.290 11.508 -4.744 1.00 93.06 193 ASP A N 1
ATOM 1464 C CA . AS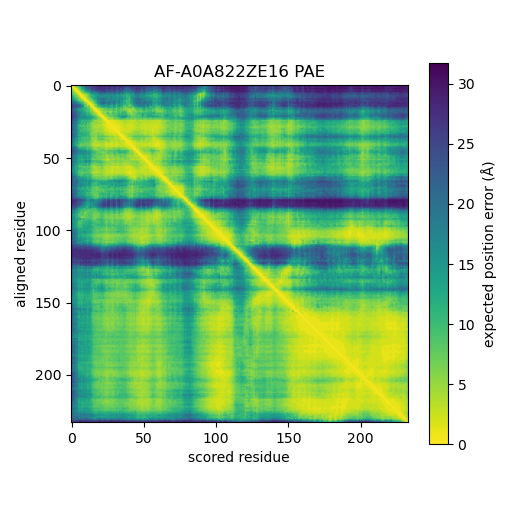P A 1 193 ? 1.016 10.932 -4.345 1.00 93.06 193 ASP A CA 1
ATOM 1465 C C . ASP A 1 193 ? -0.133 11.365 -5.278 1.00 93.06 193 ASP A C 1
ATOM 1467 O O . ASP A 1 193 ? 0.013 12.176 -6.195 1.00 93.06 193 ASP A O 1
ATOM 1471 N N . ASN A 1 194 ? -1.329 10.841 -5.018 1.00 93.12 194 ASN A N 1
ATOM 1472 C CA . ASN A 1 194 ? -2.563 11.172 -5.730 1.00 93.12 194 ASN A CA 1
ATOM 1473 C C . ASN A 1 194 ? -3.084 12.608 -5.491 1.00 93.12 194 ASN A C 1
ATOM 1475 O O . ASN A 1 194 ? -4.169 12.958 -5.966 1.00 93.12 194 ASN A O 1
ATOM 1479 N N . THR A 1 195 ? -2.337 13.434 -4.757 1.00 94.12 195 THR A N 1
ATOM 1480 C CA . THR A 1 195 ? -2.536 14.882 -4.608 1.00 94.12 195 THR A CA 1
ATOM 1481 C C . THR A 1 195 ? -1.461 15.695 -5.328 1.00 94.12 195 THR A C 1
ATOM 1483 O O . THR A 1 195 ? -1.461 16.918 -5.224 1.00 94.12 195 THR A O 1
ATOM 1486 N N . VAL A 1 196 ? -0.587 15.033 -6.098 1.00 94.50 196 VAL A N 1
ATOM 1487 C CA . VAL A 1 196 ? 0.526 15.649 -6.839 1.00 94.50 196 VAL A CA 1
ATOM 1488 C C . VAL A 1 196 ? 1.552 16.297 -5.896 1.00 94.50 196 VAL A C 1
ATOM 1490 O O . VAL A 1 196 ? 2.279 17.212 -6.269 1.00 94.50 196 VAL A O 1
ATOM 1493 N N . ASN A 1 197 ? 1.639 15.802 -4.660 1.00 95.56 197 ASN A N 1
ATOM 1494 C CA . ASN A 1 197 ? 2.648 16.200 -3.683 1.00 95.56 197 ASN A CA 1
ATOM 1495 C C . ASN A 1 197 ? 3.658 15.066 -3.475 1.00 95.56 197 ASN A C 1
ATOM 1497 O O . ASN A 1 197 ? 3.342 13.916 -3.778 1.00 95.56 197 ASN A O 1
ATOM 1501 N N . PRO A 1 198 ? 4.869 15.341 -2.955 1.00 94.62 198 PRO A N 1
ATOM 1502 C CA . PRO A 1 198 ? 5.806 14.282 -2.601 1.00 94.62 198 PRO A CA 1
ATOM 1503 C C . PRO A 1 198 ? 5.153 13.250 -1.678 1.00 94.62 198 PRO A C 1
ATOM 1505 O O . PRO A 1 198 ? 4.511 13.626 -0.694 1.00 94.62 198 PRO A O 1
ATOM 1508 N N . ILE A 1 199 ? 5.355 11.963 -1.976 1.00 92.69 199 ILE A N 1
ATOM 1509 C CA . ILE A 1 199 ? 4.892 10.862 -1.119 1.00 92.69 199 ILE A CA 1
ATOM 1510 C C . ILE A 1 199 ? 5.356 11.115 0.319 1.00 92.69 199 ILE A C 1
ATOM 1512 O O . ILE A 1 199 ? 6.506 11.482 0.554 1.00 92.69 199 ILE A O 1
ATOM 1516 N N . LYS A 1 200 ? 4.459 10.921 1.287 1.00 91.25 200 LYS A N 1
ATOM 1517 C CA . LYS A 1 200 ? 4.720 11.199 2.707 1.00 91.25 200 LYS A CA 1
ATOM 1518 C C . LYS A 1 200 ? 5.189 9.960 3.467 1.00 91.25 200 LYS A C 1
ATOM 1520 O O . LYS A 1 200 ? 4.803 8.844 3.125 1.00 91.25 200 LYS A O 1
ATOM 1525 N N . ASP A 1 201 ? 5.980 10.157 4.520 1.00 88.38 201 ASP A N 1
ATOM 1526 C CA . ASP A 1 201 ? 6.424 9.115 5.454 1.00 88.38 201 ASP A CA 1
ATOM 1527 C C . ASP A 1 201 ? 5.682 9.222 6.790 1.00 88.38 201 ASP A C 1
ATOM 1529 O O . ASP A 1 201 ? 5.892 10.152 7.574 1.00 88.38 201 ASP A O 1
ATOM 1533 N N . ILE A 1 202 ? 4.833 8.229 7.060 1.00 84.62 202 ILE A N 1
ATOM 1534 C CA . ILE A 1 202 ? 4.010 8.139 8.271 1.00 84.62 202 ILE A CA 1
ATOM 1535 C C . ILE A 1 202 ? 4.895 8.055 9.526 1.00 84.62 202 ILE A C 1
ATOM 1537 O O . ILE A 1 202 ? 4.573 8.616 10.575 1.00 84.62 202 ILE A O 1
ATOM 1541 N N . GLY A 1 203 ? 6.049 7.390 9.421 1.00 80.75 203 GLY A N 1
ATOM 1542 C CA . GLY A 1 203 ? 7.027 7.270 10.501 1.00 80.75 203 GLY A CA 1
ATOM 1543 C C . GLY A 1 203 ? 7.879 8.518 10.717 1.00 80.75 203 GLY A C 1
ATOM 1544 O O . GLY A 1 203 ? 8.619 8.574 11.695 1.00 80.75 203 GLY A O 1
ATOM 1545 N N . TYR A 1 204 ? 7.778 9.515 9.835 1.00 84.69 204 TYR A N 1
ATOM 1546 C CA . TYR A 1 204 ? 8.495 10.785 9.934 1.00 84.69 204 TYR A CA 1
ATOM 1547 C C . TYR A 1 204 ? 7.541 11.990 10.000 1.00 84.69 204 TYR A C 1
ATOM 1549 O O . TYR A 1 204 ? 7.861 13.085 9.536 1.00 84.69 204 TYR A O 1
ATOM 1557 N N . GLY A 1 205 ? 6.360 11.788 10.598 1.00 83.69 205 GLY A N 1
ATOM 1558 C CA . GLY A 1 205 ? 5.376 12.845 10.838 1.00 83.69 205 GLY A CA 1
ATOM 1559 C C . GLY A 1 205 ? 4.751 13.394 9.558 1.00 83.69 205 GLY A C 1
ATOM 1560 O O . GLY A 1 205 ? 4.595 14.606 9.436 1.00 83.69 205 GLY A O 1
ATOM 1561 N N . ASP A 1 206 ? 4.464 12.522 8.585 1.00 86.31 206 ASP A N 1
ATOM 1562 C CA . ASP A 1 206 ? 3.861 12.871 7.290 1.00 86.31 206 ASP A CA 1
ATOM 1563 C C . ASP A 1 206 ? 4.678 13.906 6.477 1.00 86.31 206 ASP A C 1
ATOM 1565 O O . ASP A 1 206 ? 4.161 14.592 5.590 1.00 86.31 206 ASP A O 1
ATOM 1569 N N . LYS A 1 207 ? 5.987 14.003 6.743 1.00 90.88 207 LYS A N 1
ATOM 1570 C CA . LYS A 1 207 ? 6.940 14.753 5.912 1.00 90.88 207 LYS A CA 1
ATOM 1571 C C . LYS A 1 207 ? 7.232 14.002 4.613 1.00 90.88 207 LYS A C 1
ATOM 1573 O O . LYS A 1 207 ? 6.997 12.799 4.521 1.00 90.88 207 LYS A O 1
ATOM 1578 N N . ALA A 1 208 ? 7.785 14.705 3.623 1.00 92.62 208 ALA A N 1
ATOM 1579 C CA . ALA A 1 208 ? 8.204 14.100 2.360 1.00 92.62 208 ALA A CA 1
ATOM 1580 C C . ALA A 1 208 ? 9.156 12.913 2.601 1.00 92.62 208 ALA A C 1
ATOM 1582 O O . ALA A 1 208 ? 10.146 13.027 3.331 1.00 92.62 208 ALA A O 1
ATOM 1583 N N . ALA A 1 209 ? 8.841 11.776 1.988 1.00 89.50 209 ALA A N 1
ATOM 1584 C CA . ALA A 1 209 ? 9.610 10.554 2.092 1.00 89.50 209 ALA A CA 1
ATOM 1585 C C . ALA A 1 209 ? 10.961 10.726 1.393 1.00 89.50 209 ALA A C 1
ATOM 1587 O O . ALA A 1 209 ? 11.060 11.178 0.252 1.00 89.50 209 ALA A O 1
ATOM 1588 N N . SER A 1 210 ? 12.024 10.351 2.097 1.00 88.19 210 SER A N 1
ATOM 1589 C CA . SER A 1 210 ? 13.368 10.358 1.525 1.00 88.19 210 SER A CA 1
ATOM 1590 C C . SER A 1 210 ? 13.569 9.168 0.574 1.00 88.19 210 SER A C 1
ATOM 1592 O O . SER A 1 210 ? 12.898 8.143 0.725 1.00 88.19 210 SER A O 1
ATOM 1594 N N . PRO A 1 211 ? 14.563 9.213 -0.331 1.00 85.25 211 PRO A N 1
ATOM 1595 C CA . PRO A 1 211 ? 14.929 8.050 -1.145 1.00 85.25 211 PRO A CA 1
ATOM 1596 C C . PRO A 1 211 ? 15.335 6.821 -0.318 1.00 85.25 211 PRO A C 1
ATOM 1598 O O . PRO A 1 211 ? 15.243 5.690 -0.774 1.00 85.25 211 PRO A O 1
ATOM 1601 N N . ILE A 1 212 ? 15.760 7.020 0.929 1.00 83.44 212 ILE A N 1
ATOM 1602 C CA . ILE A 1 212 ? 16.050 5.930 1.865 1.00 83.44 212 ILE A CA 1
ATOM 1603 C C . ILE A 1 212 ? 14.760 5.251 2.362 1.00 83.44 212 ILE A C 1
ATOM 1605 O O . ILE A 1 212 ? 14.772 4.064 2.685 1.00 83.44 212 ILE A O 1
ATOM 1609 N N . ALA A 1 213 ? 13.661 6.003 2.427 1.00 83.12 213 ALA A N 1
ATOM 1610 C CA . ALA A 1 213 ? 12.362 5.537 2.895 1.00 83.12 213 ALA A CA 1
ATOM 1611 C C . ALA A 1 213 ? 11.480 4.972 1.774 1.00 83.12 213 ALA A C 1
ATOM 1613 O O . ALA A 1 213 ? 10.646 4.131 2.066 1.00 83.12 213 ALA A O 1
ATOM 1614 N N . MET A 1 214 ? 11.637 5.412 0.518 1.00 84.69 214 MET A N 1
ATOM 1615 C CA . MET A 1 214 ? 10.784 4.961 -0.599 1.00 84.69 214 MET A CA 1
ATOM 1616 C C . MET A 1 214 ? 11.538 4.551 -1.872 1.00 84.69 214 MET A C 1
ATOM 1618 O O . MET A 1 214 ? 10.914 4.255 -2.891 1.00 84.69 214 MET A O 1
ATOM 1622 N N . GLY A 1 215 ? 12.873 4.550 -1.859 1.00 86.38 215 GLY A N 1
ATOM 1623 C CA . GLY 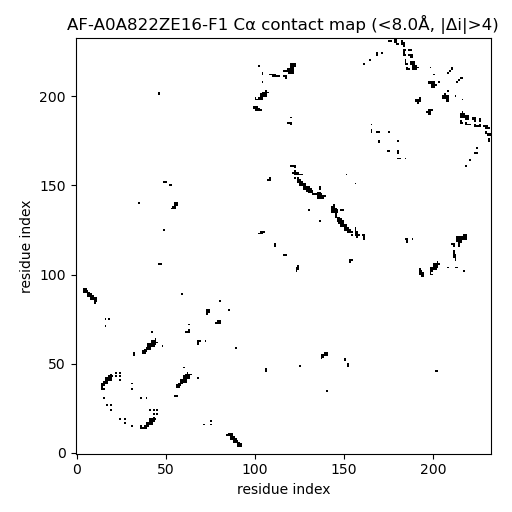A 1 215 ? 13.663 4.354 -3.074 1.00 86.38 215 GLY A CA 1
ATOM 1624 C C . GLY A 1 215 ? 13.357 5.436 -4.108 1.00 86.38 215 GLY A C 1
ATOM 1625 O O . GLY A 1 215 ? 13.424 6.626 -3.805 1.00 86.38 215 GLY A O 1
ATOM 1626 N N . ASN A 1 216 ? 12.983 5.016 -5.317 1.00 86.75 216 ASN A N 1
ATOM 1627 C CA . ASN A 1 216 ? 12.568 5.934 -6.384 1.00 86.75 216 ASN A CA 1
ATOM 1628 C C . ASN A 1 216 ? 11.070 6.279 -6.367 1.00 86.75 216 ASN A C 1
ATOM 1630 O O . ASN A 1 216 ? 10.634 7.094 -7.174 1.00 86.75 216 ASN A O 1
ATOM 1634 N N . GLY A 1 217 ? 10.292 5.692 -5.453 1.00 89.50 217 GLY A N 1
ATOM 1635 C CA . GLY A 1 217 ? 8.860 5.944 -5.320 1.00 89.50 217 GLY A CA 1
ATOM 1636 C C . GLY A 1 217 ? 8.001 4.701 -5.541 1.00 89.50 217 GLY A C 1
ATOM 1637 O O . GLY A 1 217 ? 8.441 3.559 -5.369 1.00 89.50 217 GLY A O 1
ATOM 1638 N N . HIS A 1 218 ? 6.741 4.942 -5.889 1.00 91.69 218 HIS A N 1
ATOM 1639 C CA . HIS A 1 218 ? 5.731 3.914 -6.081 1.00 91.69 218 HIS A CA 1
ATOM 1640 C C . HIS A 1 218 ? 5.816 3.289 -7.477 1.00 91.69 218 HIS A C 1
ATOM 1642 O O . HIS A 1 218 ? 5.943 4.001 -8.471 1.00 91.69 218 HIS A O 1
ATOM 1648 N N . ILE A 1 219 ? 5.730 1.958 -7.567 1.00 90.94 219 ILE A N 1
ATOM 1649 C CA . ILE A 1 219 ? 5.768 1.251 -8.857 1.00 90.94 219 ILE A CA 1
ATOM 1650 C C . ILE A 1 219 ? 4.633 1.746 -9.757 1.00 90.94 219 ILE A C 1
ATOM 1652 O O . ILE A 1 219 ? 3.467 1.676 -9.377 1.00 90.94 219 ILE A O 1
ATOM 1656 N N . ASN A 1 220 ? 4.975 2.135 -10.986 1.00 94.06 220 ASN A N 1
ATOM 1657 C CA . ASN A 1 220 ? 4.011 2.371 -12.055 1.00 94.06 220 ASN A CA 1
ATOM 1658 C C . ASN A 1 220 ? 4.199 1.315 -13.158 1.00 94.06 220 ASN A C 1
ATOM 1660 O O . ASN A 1 220 ? 5.080 1.480 -14.007 1.00 94.06 220 ASN A O 1
ATOM 1664 N N . PRO A 1 221 ? 3.406 0.224 -13.162 1.00 93.81 221 PRO A N 1
ATOM 1665 C CA . PRO A 1 221 ? 3.589 -0.875 -14.110 1.00 93.81 221 PRO A CA 1
ATOM 1666 C C . PRO A 1 221 ? 3.405 -0.443 -15.567 1.00 93.81 221 PRO A C 1
ATOM 1668 O O . PRO A 1 221 ? 4.134 -0.900 -16.440 1.00 93.81 221 PRO A O 1
ATOM 1671 N N . ASN A 1 222 ? 2.464 0.471 -15.822 1.00 96.12 222 ASN A N 1
ATOM 1672 C CA . ASN A 1 222 ? 2.159 0.938 -17.173 1.00 96.12 222 ASN A CA 1
ATOM 1673 C C . ASN A 1 222 ? 3.303 1.773 -17.747 1.00 96.12 222 ASN A C 1
ATOM 1675 O O . ASN A 1 222 ? 3.668 1.584 -18.901 1.00 96.12 222 ASN A O 1
ATOM 1679 N N . LYS A 1 223 ? 3.904 2.664 -16.947 1.00 95.38 223 LYS A N 1
ATOM 1680 C CA . LYS A 1 223 ? 5.099 3.400 -17.383 1.00 95.38 223 LYS A CA 1
ATOM 1681 C C . LYS A 1 223 ? 6.314 2.479 -17.509 1.00 95.38 223 LYS A C 1
ATOM 1683 O O . LYS A 1 223 ? 7.104 2.654 -18.424 1.00 95.38 223 LYS A O 1
ATOM 1688 N N . ALA A 1 224 ? 6.448 1.484 -16.629 1.00 95.19 224 ALA A N 1
ATOM 1689 C CA . ALA A 1 224 ? 7.560 0.532 -16.670 1.00 95.19 224 ALA A CA 1
ATOM 1690 C C . ALA A 1 224 ? 7.549 -0.365 -17.919 1.00 95.19 224 ALA A C 1
ATOM 1692 O O . ALA A 1 224 ? 8.583 -0.935 -18.259 1.00 95.19 224 ALA A O 1
ATOM 1693 N N . LEU A 1 225 ? 6.398 -0.494 -18.590 1.00 96.06 225 LEU A N 1
ATOM 1694 C CA . LEU A 1 225 ? 6.267 -1.237 -19.842 1.00 96.06 225 LEU A CA 1
ATOM 1695 C C . LEU A 1 225 ? 7.031 -0.570 -20.992 1.00 96.06 225 LEU A C 1
ATOM 1697 O O . LEU A 1 225 ? 7.551 -1.277 -21.846 1.00 96.06 225 LEU A O 1
ATOM 1701 N N . ASP A 1 226 ? 7.122 0.759 -21.007 1.00 95.38 226 ASP A N 1
ATOM 1702 C CA . ASP A 1 226 ? 7.908 1.510 -21.987 1.00 95.38 226 ASP A CA 1
ATOM 1703 C C . ASP A 1 226 ? 8.702 2.627 -21.285 1.00 95.38 226 ASP A C 1
ATOM 1705 O O . ASP A 1 226 ? 8.285 3.788 -21.243 1.00 95.38 226 ASP A O 1
ATOM 1709 N N . PRO A 1 227 ? 9.843 2.279 -20.663 1.00 93.62 227 PRO A N 1
ATOM 1710 C CA . PRO A 1 227 ? 10.634 3.205 -19.859 1.00 93.62 227 PRO A CA 1
ATOM 1711 C C . PRO A 1 227 ? 11.454 4.188 -20.710 1.00 93.62 227 PRO A C 1
ATOM 1713 O O . PRO A 1 227 ? 12.110 5.071 -20.152 1.00 93.62 227 PRO A O 1
ATOM 1716 N N . GLY A 1 228 ? 11.483 4.019 -22.039 1.00 94.56 228 GLY A N 1
ATOM 1717 C CA . GLY A 1 228 ? 12.349 4.739 -22.976 1.00 94.56 228 GLY A CA 1
ATOM 1718 C C . GLY A 1 228 ? 13.833 4.358 -22.871 1.00 94.56 228 GLY A C 1
ATOM 1719 O O . GLY A 1 228 ? 14.450 3.992 -23.866 1.00 94.56 228 GLY A O 1
ATOM 1720 N N . LEU A 1 229 ? 14.412 4.414 -21.666 1.00 89.62 229 LEU A N 1
ATOM 1721 C CA . LEU A 1 229 ? 15.797 4.032 -21.377 1.00 89.62 229 LEU A CA 1
ATOM 1722 C C . LEU A 1 229 ? 15.865 3.005 -20.242 1.00 89.62 229 LEU A C 1
ATOM 1724 O O . LEU A 1 229 ? 15.208 3.147 -19.208 1.00 89.62 229 LEU A O 1
ATOM 1728 N N . ILE A 1 230 ? 16.732 2.007 -20.412 1.00 89.44 230 ILE A N 1
ATOM 1729 C CA . ILE A 1 230 ? 17.028 0.974 -19.414 1.00 89.44 230 ILE A CA 1
ATOM 1730 C C . ILE A 1 230 ? 18.537 0.801 -19.244 1.00 89.44 230 ILE A C 1
ATOM 1732 O O . ILE A 1 230 ? 19.307 0.885 -20.199 1.00 89.44 230 ILE A O 1
ATOM 1736 N N . CYS A 1 231 ? 18.964 0.532 -18.013 1.00 82.75 231 CYS A N 1
ATOM 1737 C CA . CYS A 1 231 ? 20.334 0.133 -17.709 1.00 82.75 231 CYS A CA 1
ATOM 1738 C C . CYS A 1 231 ? 20.454 -1.397 -17.735 1.00 82.75 231 CYS A C 1
ATOM 1740 O O . CYS A 1 231 ? 19.736 -2.084 -17.011 1.00 82.75 231 CYS A O 1
ATOM 1742 N N . HIS A 1 232 ? 21.393 -1.925 -18.523 1.00 76.44 232 HIS A N 1
ATOM 1743 C CA . HIS A 1 232 ? 21.574 -3.370 -18.727 1.00 76.44 232 HIS A CA 1
ATOM 1744 C C . HIS A 1 232 ? 22.562 -4.067 -17.774 1.00 76.44 232 HIS A C 1
ATOM 1746 O O . HIS A 1 232 ? 22.714 -5.278 -17.919 1.00 76.44 232 HIS A O 1
ATOM 1752 N N . LEU A 1 233 ? 23.202 -3.328 -16.853 1.00 56.81 233 LEU A N 1
ATOM 1753 C CA . LEU A 1 233 ? 24.340 -3.771 -16.019 1.00 56.81 233 LEU A CA 1
ATOM 1754 C C . LEU A 1 233 ? 24.268 -5.224 -15.526 1.00 56.81 233 LEU A C 1
ATOM 1756 O O . LEU A 1 233 ? 23.262 -5.578 -14.873 1.00 56.81 233 LEU A O 1
#

Mean predicted aligned error: 10.87 Å

Radius of gyration: 21.74 Å; Cα contacts (8 Å, |Δi|>4): 373; chains: 1; bounding box: 55×44×55 Å

Foldseek 3Di:
DDDPWPKDKDDPVQADEDEDDPLCVVVVLVVNLVVPGQEYEYADPALVCQVCPQRLHHYHYHHCPDPVCVVVVCVVVVVDDDNPDDMDMDIPPDDDPDDPFPDAQRQPDDQDDPVDLPLDAWDHFKDKDQDDQVDFQHHHNPRTHGDRIHIDGDVVVGVVVLVVLLVVLCVLPVPADSQQLSQLQQLQADQATPVRHGHAYSNVVRPHADCSRHPSHHGDSVSSSCVVDGDRD

Nearest PDB structures (foldseek):
  3i74-assembly1_A  TM=8.677E-01  e=2.872E-17  Solanum lycopersicum
  3i74-assembly1_B  TM=8.764E-01  e=4.718E-16  Solanum lycopersicum
  3i6s-assembly1_B  TM=8.748E-01  e=3.116E-15  Solanum lycopersicum
  7eox-assembly2_B  TM=7.580E-01  e=5.689E-13  Euphorbia resinifera
  3vta-assembly1_A  TM=7.147E-01  e=4.142E-08  Cucumis melo

Secondary structure (DSSP, 8-state):
------EEEEESTTSEEEE--SS-HHHHHHHHHHTT-S-EEEE---S-GGGGTT-SS-EEEE-TTSGGGHHHHHHHTTSS--TT--EEEEE-S----S-SS-SEE-TTSPPPPTTS-----B--S-EEEE--TTSEEEEETTEEEE-SEEEE-SHHHHHHHHHHHHHHHHHH-TT--HHHHHHHHHHS-B-B-TTSSBPEEGGGTTEEPPHHHHTT-B--HHHHTS-S-----

Solvent-accessible surface area (backbone atoms only — not comparable to full-atom values): 13904 Å² total; per-residue (Å²): 133,88,76,81,71,59,70,47,76,38,60,55,83,90,53,56,74,46,75,52,70,85,83,41,52,66,63,52,53,51,53,47,62,73,66,68,57,93,36,39,42,40,33,35,82,62,80,66,60,78,78,56,75,74,53,45,52,58,68,48,81,40,43,72,83,41,83,83,34,49,69,59,51,38,56,75,69,66,74,75,67,74,99,80,70,65,66,52,69,51,72,57,93,75,81,86,78,85,69,79,78,32,62,54,39,52,54,86,58,80,64,55,58,88,91,51,79,49,90,44,74,38,54,65,55,67,43,83,39,84,38,58,66,92,43,74,68,45,46,48,80,93,42,79,36,65,35,61,55,35,85,51,64,41,69,77,61,18,49,60,53,54,51,49,51,50,51,52,48,40,70,76,38,74,84,56,47,77,40,22,50,51,33,12,42,43,76,36,21,41,53,51,19,81,74,77,40,65,26,24,17,51,65,61,77,60,36,69,48,47,51,56,61,34,26,50,20,36,65,32,68,76,45,28,72,65,48,91,63,64,49,74,114

Sequence (233 aa):
MELLLSRMEFQLQGRLCTLDKNDSLSDQVDYVGSARVPGAIFLSSSSNLEFFIQSSFPAVFLSPQDGQTMPCLDYIQGNSVSDSGVKASLEFRKRLIGTKPAPRVAKYSSKLSWRLRAYGIWFLGISIVEWAQTSPVGDSGSHILFSNFNLISGTSMSCPHAAGVAALLKGAHPEWSPAAIRSAMMTTADSLDNTVNPIKDIGYGDKAASPIAMGNGHINPNKALDPGLICHL

Organism: Nelumbo nucifera (NCBI:txid4432)